Protein AF-A0A317JWG9-F1 (afdb_monomer)

Nearest PDB structures (foldseek):
  7b9s-assembly1_S  TM=2.029E-01  e=6.752E-01  Mycobacterium xenopi RIVM700367
  7n8o-assembly1_Q  TM=4.021E-01  e=5.376E+00  Synechocystis sp. PCC 6803 substr. Kazusa
  7unh-assembly1_A  TM=2.772E-01  e=3.805E+00  synthetic construct

Sequence (347 aa):
MRVNPRYGVGLLLAAASVLWWAVGMAVLQPLTEPAGPWSEVLPGNNTYWARDLRFTALIGIVLGLVLAAGGRRVPTRIGALLGVGWLLADVAVDRSDLEGWAYVAPLAIAGCAVLAGAVLLLRRRPGDDVDEVAARRTLLVCACVAAVLAVFGAGVESPTDREPQLTWAGLTTGVLMLALTLSCALAAAGSVTGARRWLTAGLAMAGLAGLTATRLLPPDPRVLPMWATAVLLLTGITLLAWDHPDGRPHWGRHVLAGVSIAVGLPVLVIILVTVTNLVPIGPVMTALSGNISISDADSDVLISVVGLVAGLVIGVFLARQIGLGYSADCRHSEPGQPVGKAGQDSL

Radius of gyration: 23.2 Å; Cα contacts (8 Å, |Δi|>4): 494; chains: 1; bounding box: 71×42×92 Å

Foldseek 3Di:
DDQDVQLVLLLVLLLVLQLLLLCLQAPVVQCLDCPHPNHPPDFFPQSCLSVLLNLLSLLSNLLSQLSNVLQADVSSVLSVVVSVVVLVVSLVSLLVVRYDPVRSVVSSVVSSVVSVVSVVVSVPDPDDDGPLLNSLLSLLLSLLLLLLQLLVLLQRAGRVNPPPVSLVSSLSSSLSSLSSNLSSLLSSQVDDDPVLVVLSVVLSVLLSVLSNQLSVDDNPPSVVSSLVSSLSSNLSSCVRRADDPVVDDPVVVSVVLSVCSSPVLVVLLVVLQVVCQVPVPQQVSCVSSVHHRPPPHPGSDSVSVSSNVSSNVSSNVSSVNHPPPPPPDPVPPPPDDDPDPDDDDDD

Organism: NCBI:txid1450148

pLDDT: mean 87.69, std 13.65, range [46.91, 98.75]

Secondary structure (DSSP, 8-state):
----HHHHHHHHHHHHHHHHHHHIIIIIHHHHSTTSTT-TTSSSS-TTHHHHHHHHHHHHHHHHHHHHTTT-HHHHHHHHHHHHHHHHHHHHHHTT---SHHHHHHHHHHHHHHHHHHHHHHHTS------HHHHHHHHHHHHHHHHHHHHHHHH---SSS--HHHHHHHHHHHHHHHHHHHHHHHHHTSS--HHHHHHHHHHHHHHHHHHHHHHHS-HHHHHHHHHHHHHHHHHHHHHHHS--TTSS--HHHHHHHHHHHHHHHHHHHHHHHHHHHHS-HHHHHHHHTTPPP-TTSS----HHHHHHHHHHHHHHHHHTTTTTTSSSSTT---S------------

Solvent-accessible surface area (backbone atoms only — not comparable to full-atom values): 18056 Å² total; per-residue (Å²): 133,86,76,58,65,56,34,56,51,12,49,50,47,16,47,51,16,37,43,48,27,19,41,23,51,16,55,40,34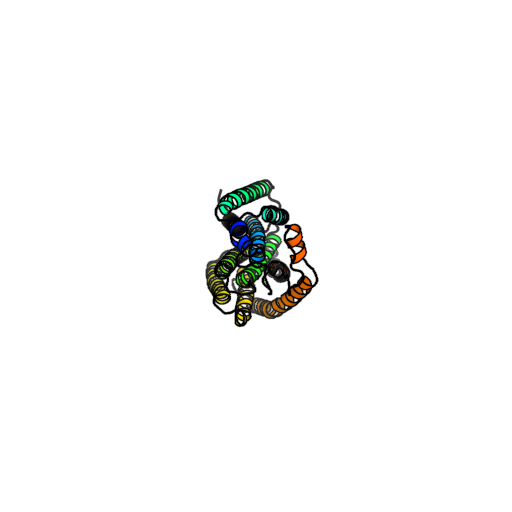,50,37,28,36,78,89,22,96,57,22,48,79,55,91,47,43,41,52,53,42,39,55,33,52,26,52,44,19,49,50,36,30,30,47,13,45,24,40,34,53,58,22,36,68,69,55,35,52,52,30,51,54,48,38,54,52,48,52,54,49,48,41,58,51,56,58,62,71,53,73,36,77,82,48,25,58,58,45,26,52,54,45,46,50,52,51,51,51,51,52,55,60,58,66,72,55,78,85,68,88,74,58,59,67,60,11,26,30,44,20,33,20,46,12,31,23,22,33,36,36,12,37,47,31,17,56,62,53,46,62,76,73,70,59,78,62,54,54,58,52,19,39,52,45,13,51,54,23,41,52,47,14,54,52,20,14,53,64,20,24,81,63,87,48,73,67,52,52,52,50,48,52,51,50,49,54,54,44,52,52,26,38,48,48,27,54,74,42,62,76,86,72,20,59,60,44,35,50,53,35,37,34,50,48,53,34,47,37,50,71,48,25,45,86,42,91,85,78,49,78,63,59,71,61,49,51,51,48,31,54,49,42,61,55,46,48,59,55,49,47,55,53,40,52,54,51,38,67,75,41,69,58,40,45,51,52,35,45,70,30,73,43,85,54,73,87,86,47,67,62,65,58,53,58,43,57,44,24,44,54,50,11,43,56,52,11,54,61,59,28,68,61,60,72,72,84,73,77,74,75,81,77,74,73,71,92,74,79,79,80,72,79,76,78,88,82,81,134

Mean predicted aligned error: 6.6 Å

Structure (mmCIF, N/CA/C/O backbone):
data_AF-A0A317JWG9-F1
#
_entry.id   AF-A0A317JWG9-F1
#
loop_
_atom_site.group_PDB
_atom_site.id
_atom_site.type_symbol
_atom_site.label_atom_id
_atom_site.label_alt_id
_atom_site.label_comp_id
_atom_site.label_asym_id
_atom_site.label_entity_id
_atom_site.label_seq_id
_atom_site.pdbx_PDB_ins_code
_atom_site.Cartn_x
_atom_site.Cartn_y
_atom_site.Cartn_z
_atom_site.occupancy
_atom_site.B_iso_or_equiv
_atom_site.auth_seq_id
_atom_site.auth_comp_id
_atom_site.auth_asym_id
_atom_site.auth_atom_id
_atom_site.pdbx_PDB_model_num
ATOM 1 N N . MET A 1 1 ? -22.684 20.864 6.162 1.00 49.97 1 MET A N 1
ATOM 2 C CA . MET A 1 1 ? -22.340 19.429 6.311 1.00 49.97 1 MET A CA 1
ATOM 3 C C . MET A 1 1 ? -20.881 19.326 6.730 1.00 49.97 1 MET A C 1
ATOM 5 O O . MET A 1 1 ? -20.038 19.859 6.022 1.00 49.97 1 MET A O 1
ATOM 9 N N . ARG A 1 2 ? -20.563 18.722 7.882 1.00 56.34 2 ARG A N 1
ATOM 10 C CA . ARG A 1 2 ? -19.160 18.515 8.286 1.00 56.34 2 ARG A CA 1
ATOM 11 C C . ARG A 1 2 ? -18.612 17.321 7.505 1.00 56.34 2 ARG A C 1
ATOM 13 O O . ARG A 1 2 ? -19.096 16.207 7.681 1.00 56.34 2 ARG A O 1
ATOM 20 N N . VAL A 1 3 ? -17.660 17.559 6.606 1.00 69.88 3 VAL A N 1
ATOM 21 C CA . VAL A 1 3 ? -16.987 16.482 5.867 1.00 69.88 3 VAL A CA 1
ATOM 22 C C . VAL A 1 3 ? -16.168 15.673 6.871 1.00 69.88 3 VAL A C 1
ATOM 24 O O . VAL A 1 3 ? -15.358 16.236 7.603 1.00 69.88 3 VAL A O 1
ATOM 27 N N . ASN A 1 4 ? -16.398 14.360 6.937 1.00 85.06 4 ASN A N 1
ATOM 28 C CA . ASN A 1 4 ? -15.602 13.483 7.789 1.00 85.06 4 ASN A CA 1
ATOM 29 C C . ASN A 1 4 ? -14.142 13.519 7.293 1.00 85.06 4 ASN A C 1
ATOM 31 O O . ASN A 1 4 ? -13.910 13.176 6.132 1.00 85.06 4 ASN A O 1
ATOM 35 N N . PRO A 1 5 ? -13.154 13.913 8.116 1.00 88.56 5 PRO A N 1
ATOM 36 C CA . PRO A 1 5 ? -11.768 14.053 7.665 1.00 88.56 5 PRO A CA 1
ATOM 37 C C . PRO A 1 5 ? -11.203 12.748 7.090 1.00 88.56 5 PRO A C 1
ATOM 39 O O . PRO A 1 5 ? -10.437 12.786 6.133 1.00 88.56 5 PRO A O 1
ATOM 42 N N . ARG A 1 6 ? -11.653 11.587 7.592 1.00 90.25 6 ARG A N 1
ATOM 43 C CA . ARG A 1 6 ? -11.261 10.262 7.077 1.00 90.25 6 ARG A CA 1
ATOM 44 C C . ARG A 1 6 ? -11.631 10.080 5.604 1.00 90.25 6 ARG A C 1
ATOM 46 O O . ARG A 1 6 ? -10.847 9.536 4.837 1.00 90.25 6 ARG A O 1
ATOM 53 N N . TYR A 1 7 ? -12.804 10.577 5.213 1.00 91.50 7 TYR A N 1
ATOM 54 C CA . TYR A 1 7 ? -13.277 10.526 3.834 1.00 91.50 7 TYR A CA 1
ATOM 55 C C . TYR A 1 7 ? -12.357 11.327 2.907 1.00 91.50 7 TYR A C 1
ATOM 57 O O . TYR A 1 7 ? -11.912 10.811 1.888 1.00 91.50 7 TYR A O 1
ATOM 65 N N . GLY A 1 8 ? -12.026 12.564 3.293 1.00 94.12 8 GLY A N 1
ATOM 66 C CA . GLY A 1 8 ? -11.120 13.416 2.519 1.00 94.12 8 GLY A CA 1
ATOM 67 C C . GLY A 1 8 ? -9.720 12.814 2.385 1.00 94.12 8 GLY A C 1
ATOM 68 O O . GLY A 1 8 ? -9.187 12.763 1.282 1.00 94.12 8 GLY A O 1
ATOM 69 N N . VAL A 1 9 ? -9.163 12.293 3.484 1.00 96.50 9 VAL A N 1
ATOM 70 C CA . VAL A 1 9 ? -7.840 11.646 3.489 1.00 96.50 9 VAL A CA 1
ATOM 71 C C . VAL A 1 9 ? -7.823 10.398 2.605 1.00 96.50 9 VAL A C 1
ATOM 73 O O . VAL A 1 9 ? -6.908 10.243 1.803 1.00 96.50 9 VAL A O 1
ATOM 76 N N . GLY A 1 10 ? -8.840 9.535 2.695 1.00 96.56 10 GLY A N 1
ATOM 77 C CA . GLY A 1 10 ? -8.927 8.340 1.852 1.00 96.56 10 GLY A CA 1
ATOM 78 C C . GLY A 1 10 ? -8.972 8.667 0.359 1.00 96.56 10 GLY A C 1
ATOM 79 O O . GLY A 1 10 ? -8.254 8.049 -0.422 1.00 96.56 10 GLY A O 1
ATOM 80 N N . LEU A 1 11 ? -9.741 9.690 -0.036 1.00 96.25 11 LEU A N 1
ATOM 81 C CA . LEU A 1 11 ? -9.782 10.138 -1.431 1.00 96.25 11 LEU A CA 1
ATOM 82 C C . LEU A 1 11 ? -8.477 10.777 -1.893 1.00 96.25 11 LEU A C 1
ATOM 84 O O . LEU A 1 11 ? -8.059 10.530 -3.019 1.00 96.25 11 LEU A O 1
ATOM 88 N N . LEU A 1 12 ? -7.829 11.568 -1.035 1.00 97.75 12 LEU A N 1
ATOM 89 C CA . LEU A 1 12 ? -6.535 12.166 -1.346 1.00 97.75 12 LEU A CA 1
ATOM 90 C C . LEU A 1 12 ? -5.472 11.086 -1.579 1.00 97.75 12 LEU A C 1
ATOM 92 O O . LEU A 1 12 ? -4.737 11.158 -2.557 1.00 97.75 12 LEU A O 1
ATOM 96 N N . LEU A 1 13 ? -5.421 10.064 -0.720 1.00 98.38 13 LEU A N 1
ATOM 97 C CA . LEU A 1 13 ? -4.472 8.956 -0.854 1.00 98.38 13 LEU A CA 1
ATOM 98 C C . LEU A 1 13 ? -4.795 8.056 -2.054 1.00 98.38 13 LEU A C 1
ATOM 100 O O . LEU A 1 13 ? -3.876 7.606 -2.736 1.00 98.38 13 LEU A O 1
ATOM 104 N N . ALA A 1 14 ? -6.077 7.836 -2.360 1.00 97.75 14 ALA A N 1
ATOM 105 C CA . ALA A 1 14 ? -6.476 7.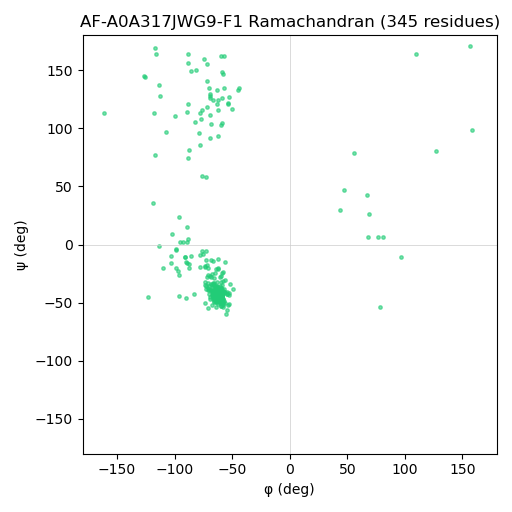138 -3.580 1.00 97.75 14 ALA A CA 1
ATOM 106 C C . ALA A 1 14 ? -6.057 7.923 -4.834 1.00 97.75 14 ALA A C 1
ATOM 108 O O . ALA A 1 14 ? -5.480 7.343 -5.747 1.00 97.75 14 ALA A O 1
ATOM 109 N N . ALA A 1 15 ? -6.272 9.242 -4.862 1.00 98.12 15 ALA A N 1
ATOM 110 C CA . ALA A 1 15 ? -5.835 10.099 -5.963 1.00 98.12 15 ALA A CA 1
ATOM 111 C C . ALA A 1 15 ? -4.304 10.122 -6.094 1.00 98.12 15 ALA A C 1
ATOM 113 O O . ALA A 1 15 ? -3.788 9.973 -7.195 1.00 98.12 15 ALA A O 1
ATOM 114 N N . ALA A 1 16 ? -3.568 10.220 -4.983 1.00 98.56 16 ALA A N 1
ATOM 115 C CA . ALA A 1 16 ? -2.110 10.115 -4.988 1.00 98.56 16 ALA A CA 1
ATOM 116 C C . ALA A 1 16 ? -1.634 8.759 -5.538 1.00 98.56 16 ALA A C 1
ATOM 118 O O . ALA A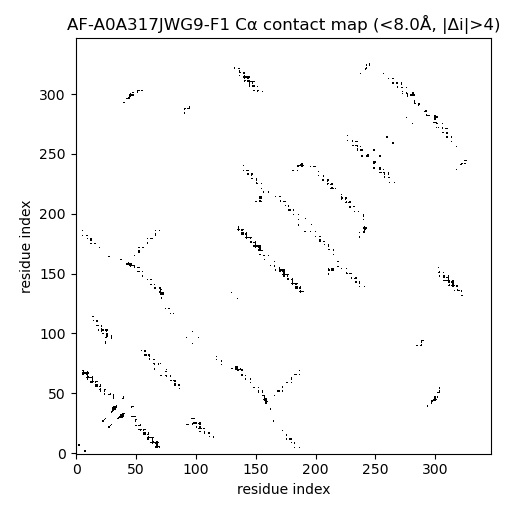 1 16 ? -0.667 8.710 -6.291 1.00 98.56 16 ALA A O 1
ATOM 119 N N . SER A 1 17 ? -2.354 7.676 -5.233 1.00 98.44 17 SER A N 1
ATOM 120 C CA . SER A 1 17 ? -2.082 6.346 -5.788 1.00 98.44 17 SER A CA 1
ATOM 121 C C . SER A 1 17 ? -2.371 6.266 -7.292 1.00 98.44 17 SER A C 1
ATOM 123 O O . SER A 1 17 ? -1.594 5.653 -8.013 1.00 98.44 17 SER A O 1
ATOM 125 N N . VAL A 1 18 ? -3.420 6.935 -7.789 1.00 98.38 18 VAL A N 1
ATOM 126 C CA . VAL A 1 18 ? -3.685 7.076 -9.237 1.00 98.38 18 VAL A CA 1
ATOM 127 C C . VAL A 1 18 ? -2.560 7.845 -9.932 1.00 98.38 18 VAL A C 1
ATOM 129 O O . VAL A 1 18 ? -2.080 7.414 -10.975 1.00 98.38 18 VAL A O 1
ATOM 132 N N . LEU A 1 19 ? -2.124 8.974 -9.361 1.00 98.31 19 LEU A N 1
ATOM 133 C CA . LEU A 1 19 ? -1.003 9.751 -9.900 1.00 98.31 19 LEU A CA 1
ATOM 134 C C . LEU A 1 19 ? 0.267 8.904 -9.956 1.00 98.31 19 LEU A C 1
ATOM 136 O O . LEU A 1 19 ? 0.978 8.909 -10.957 1.00 98.31 19 LEU A O 1
ATOM 140 N N . TRP A 1 20 ? 0.527 8.155 -8.886 1.00 98.31 20 TRP A N 1
ATOM 141 C CA . TRP A 1 20 ? 1.686 7.285 -8.799 1.00 98.31 20 TRP A CA 1
ATOM 142 C C . TRP A 1 20 ? 1.627 6.128 -9.799 1.00 98.31 20 TRP A C 1
ATOM 144 O O . TRP A 1 20 ? 2.620 5.845 -10.460 1.00 98.31 20 TRP A O 1
ATOM 154 N N . TRP A 1 21 ? 0.453 5.524 -9.985 1.00 98.19 21 TRP A N 1
ATOM 155 C CA . TRP A 1 21 ? 0.215 4.541 -11.039 1.00 98.19 21 TRP A CA 1
ATOM 156 C C . TRP A 1 21 ? 0.475 5.126 -12.434 1.00 98.19 21 TRP A C 1
ATOM 158 O O . TRP A 1 21 ? 1.165 4.495 -13.226 1.00 98.19 21 TRP A O 1
ATOM 168 N N . ALA A 1 22 ? 0.011 6.348 -12.719 1.00 98.00 22 ALA A N 1
ATOM 169 C CA . ALA A 1 22 ? 0.230 7.007 -14.009 1.00 98.00 22 ALA A CA 1
ATOM 170 C C . ALA A 1 22 ? 1.719 7.294 -14.284 1.00 98.00 22 ALA A C 1
ATOM 172 O O . ALA A 1 22 ? 2.179 7.111 -15.408 1.00 98.00 22 ALA A O 1
ATOM 173 N N . VAL A 1 23 ? 2.486 7.704 -13.263 1.00 98.06 23 VAL A N 1
ATOM 174 C CA . VAL A 1 23 ? 3.955 7.831 -13.354 1.00 98.06 23 VAL A CA 1
ATOM 175 C C . VAL A 1 23 ? 4.600 6.465 -13.570 1.00 98.06 23 VAL A C 1
ATOM 177 O O . VAL A 1 23 ? 5.459 6.319 -14.435 1.00 98.06 23 VAL A O 1
ATOM 180 N N . GLY A 1 24 ? 4.162 5.456 -12.817 1.00 96.38 24 GLY A N 1
ATOM 181 C CA . GLY A 1 24 ? 4.606 4.081 -12.989 1.00 96.38 24 GLY A CA 1
ATOM 182 C C . GLY A 1 24 ? 4.399 3.593 -14.418 1.00 96.38 24 GLY A C 1
ATOM 183 O O . GLY A 1 24 ? 5.301 3.002 -14.995 1.00 96.38 24 GLY A O 1
ATOM 184 N N . MET A 1 25 ? 3.247 3.911 -15.002 1.00 96.12 25 MET A N 1
ATOM 185 C CA . MET A 1 25 ? 2.882 3.510 -16.350 1.00 96.12 25 MET A CA 1
ATOM 186 C C . MET A 1 25 ? 3.663 4.229 -17.439 1.00 96.12 25 MET A C 1
ATOM 188 O O . MET A 1 25 ? 4.263 3.581 -18.279 1.00 96.12 25 MET A O 1
ATOM 192 N N . ALA A 1 26 ? 3.663 5.560 -17.427 1.00 96.75 26 ALA A N 1
ATOM 193 C CA . ALA A 1 26 ? 4.212 6.336 -18.534 1.00 96.75 26 ALA A CA 1
ATOM 194 C C . ALA A 1 26 ? 5.717 6.618 -18.414 1.00 96.75 26 ALA A C 1
ATOM 196 O O . ALA A 1 26 ? 6.339 7.055 -19.377 1.00 96.75 26 ALA A O 1
ATOM 197 N N . VAL A 1 27 ? 6.304 6.460 -17.223 1.00 96.00 27 VAL A N 1
ATOM 198 C CA . VAL A 1 27 ? 7.704 6.835 -16.963 1.00 96.00 27 VAL A CA 1
ATOM 199 C C . VAL A 1 27 ? 8.525 5.665 -16.448 1.00 96.00 27 VAL A C 1
ATOM 201 O O . VAL A 1 27 ? 9.645 5.499 -16.908 1.00 96.00 27 VAL A O 1
ATOM 204 N N . LEU A 1 28 ? 8.023 4.873 -15.494 1.00 94.81 28 LEU A N 1
ATOM 205 C CA . LEU A 1 28 ? 8.830 3.794 -14.907 1.00 94.81 28 LEU A CA 1
ATOM 206 C C . LEU A 1 28 ? 8.814 2.518 -15.752 1.00 94.81 28 LEU A C 1
ATOM 208 O O . LEU A 1 28 ? 9.869 1.925 -15.930 1.00 94.81 28 LEU A O 1
ATOM 212 N N . GLN A 1 29 ? 7.656 2.114 -16.278 1.00 92.75 29 GLN A N 1
ATOM 213 C CA . GLN A 1 29 ? 7.525 0.894 -17.076 1.00 92.75 29 GLN A CA 1
ATOM 214 C C . GLN A 1 29 ? 8.395 0.908 -18.347 1.00 92.75 29 GLN A C 1
ATOM 216 O O . GLN A 1 29 ? 9.130 -0.058 -18.545 1.00 92.75 29 GLN A O 1
ATOM 221 N N . PRO A 1 30 ? 8.437 1.989 -19.154 1.00 91.81 30 PRO A N 1
ATOM 222 C CA . PRO A 1 30 ? 9.269 2.005 -20.360 1.00 91.81 30 PRO A CA 1
ATOM 223 C C . PRO A 1 30 ? 10.767 1.861 -20.065 1.00 91.81 30 PRO A C 1
ATOM 225 O O . PRO A 1 30 ? 11.550 1.484 -20.931 1.00 91.81 30 PRO A O 1
ATOM 228 N N . LEU A 1 31 ? 11.196 2.149 -18.828 1.00 89.12 31 LEU A N 1
ATOM 229 C CA . LEU A 1 31 ? 12.588 1.967 -18.430 1.00 89.12 31 LEU A CA 1
ATOM 230 C C . LEU A 1 31 ? 12.977 0.493 -18.289 1.00 89.12 31 LEU A C 1
ATOM 232 O O . LEU A 1 31 ? 14.157 0.184 -18.451 1.00 89.12 31 LEU A O 1
ATOM 236 N N . THR A 1 32 ? 12.015 -0.378 -17.971 1.00 85.56 32 THR A N 1
ATOM 237 C CA . THR A 1 32 ? 12.226 -1.818 -17.763 1.00 85.56 32 THR A CA 1
ATOM 238 C C . THR A 1 32 ? 11.859 -2.649 -18.985 1.00 85.56 32 THR A C 1
ATOM 240 O O . THR A 1 32 ? 12.349 -3.759 -19.137 1.00 85.56 32 THR A O 1
ATOM 243 N N . GLU A 1 33 ? 11.044 -2.127 -19.898 1.00 82.69 33 GLU A N 1
ATOM 244 C CA . GLU A 1 33 ? 10.666 -2.833 -21.124 1.00 82.69 33 GLU A CA 1
ATOM 245 C C . GLU A 1 33 ? 11.866 -3.201 -22.020 1.00 82.69 33 GLU A C 1
ATOM 247 O O . GLU A 1 33 ? 12.940 -2.606 -21.897 1.00 82.69 33 GLU A O 1
ATOM 252 N N . PRO A 1 34 ? 11.713 -4.153 -22.966 1.00 76.19 34 PRO A N 1
ATOM 253 C CA . PRO A 1 34 ? 12.817 -4.661 -23.783 1.00 76.19 34 PRO A CA 1
ATOM 254 C C . PRO A 1 34 ? 13.660 -3.592 -24.494 1.00 76.19 34 PRO A C 1
ATOM 256 O O . PRO A 1 34 ? 14.868 -3.780 -24.647 1.00 76.19 34 PRO A O 1
ATOM 259 N N . ALA A 1 35 ? 13.036 -2.488 -24.916 1.00 76.56 35 ALA A N 1
ATOM 260 C CA . ALA A 1 35 ? 13.690 -1.354 -25.574 1.00 76.56 35 ALA A CA 1
ATOM 261 C C . ALA A 1 35 ? 14.273 -0.312 -24.595 1.00 76.56 35 ALA A C 1
ATOM 263 O O . ALA A 1 35 ? 14.991 0.597 -25.015 1.00 76.56 35 ALA A O 1
ATOM 264 N N . GLY A 1 36 ? 13.965 -0.434 -23.304 1.00 79.31 36 GLY A N 1
ATOM 265 C CA . GLY A 1 36 ? 14.381 0.477 -22.251 1.00 79.31 36 GLY A CA 1
ATOM 266 C C . GLY A 1 36 ? 15.860 0.339 -21.866 1.00 79.31 36 GLY A C 1
ATOM 267 O O . GLY A 1 36 ? 16.492 -0.696 -22.092 1.00 79.31 36 GLY A O 1
ATOM 268 N N . PRO A 1 37 ? 16.444 1.374 -21.234 1.00 79.38 37 PRO A N 1
ATOM 269 C CA . PRO A 1 37 ? 17.843 1.369 -20.798 1.00 79.38 37 PRO A CA 1
ATOM 270 C C . PRO A 1 37 ? 18.151 0.321 -19.718 1.00 79.38 37 PRO A C 1
ATOM 272 O O . PRO A 1 37 ? 19.312 -0.049 -19.554 1.00 79.38 37 PRO A O 1
ATOM 275 N N . TRP A 1 38 ? 17.131 -0.152 -18.996 1.00 77.56 38 TRP A N 1
ATOM 276 C CA . TRP A 1 38 ? 17.237 -1.151 -17.926 1.00 77.56 38 TRP A CA 1
ATOM 277 C C . TRP A 1 38 ? 16.435 -2.409 -18.267 1.00 77.56 38 TRP A C 1
ATOM 279 O O . TRP A 1 38 ? 15.813 -3.016 -17.399 1.00 77.56 38 TRP A O 1
ATOM 289 N N . SER A 1 39 ? 16.437 -2.736 -19.561 1.00 65.81 39 SER A N 1
ATOM 290 C CA . SER A 1 39 ? 15.664 -3.801 -20.187 1.00 65.81 39 SER A CA 1
ATOM 291 C C . SER A 1 39 ? 15.669 -5.108 -19.400 1.00 65.81 39 SER A C 1
ATOM 293 O O . SER A 1 39 ? 16.719 -5.624 -19.010 1.00 65.81 39 SER A O 1
ATOM 295 N N . GLU A 1 40 ? 14.475 -5.683 -19.280 1.00 60.81 40 GLU A N 1
ATOM 296 C CA . GLU A 1 40 ? 14.206 -7.012 -18.738 1.00 60.81 40 GLU A CA 1
ATOM 297 C C . GLU A 1 40 ? 14.990 -8.136 -19.470 1.00 60.81 40 GLU A C 1
ATOM 299 O O . GLU A 1 40 ? 15.131 -9.231 -18.939 1.00 60.81 40 GLU A O 1
ATOM 304 N N . VAL A 1 41 ? 15.565 -7.884 -20.659 1.00 59.06 41 VAL A N 1
ATOM 305 C CA . VAL A 1 41 ? 16.413 -8.847 -21.403 1.00 59.06 41 VAL A CA 1
ATOM 306 C C . VAL A 1 41 ? 17.797 -9.036 -20.757 1.00 59.06 41 VAL A C 1
ATOM 308 O O . VAL A 1 41 ? 18.527 -9.974 -21.091 1.00 59.06 41 VAL A O 1
ATOM 311 N N . LEU A 1 42 ? 18.186 -8.161 -19.825 1.00 57.44 42 LEU A N 1
ATOM 312 C CA . LEU A 1 42 ? 19.421 -8.329 -19.067 1.00 57.44 42 LEU A CA 1
ATOM 313 C C . LEU A 1 42 ? 19.294 -9.529 -18.108 1.00 57.44 42 LEU A C 1
ATOM 315 O O . LEU A 1 42 ? 18.337 -9.595 -17.339 1.00 57.44 42 LEU A O 1
ATOM 319 N N . PRO A 1 43 ? 20.255 -10.471 -18.104 1.00 57.09 43 PRO A N 1
ATOM 320 C CA . PRO A 1 43 ? 20.207 -11.617 -17.204 1.00 57.09 43 PRO A CA 1
ATOM 321 C C . PRO A 1 43 ? 20.265 -11.169 -15.736 1.00 57.09 43 PRO A C 1
ATOM 323 O O . PRO A 1 43 ? 21.212 -10.494 -15.328 1.00 57.09 43 PRO A O 1
ATOM 326 N N . GLY A 1 44 ? 19.275 -11.580 -14.940 1.00 55.94 44 GLY A N 1
ATOM 327 C CA . GLY A 1 44 ? 19.252 -11.397 -13.489 1.00 55.94 44 GLY A CA 1
ATOM 328 C C . GLY A 1 44 ? 17.844 -11.418 -12.886 1.00 55.94 44 GLY A C 1
ATOM 329 O O . GLY A 1 44 ? 16.847 -11.450 -13.598 1.00 55.94 44 GLY A O 1
ATOM 330 N N . ASN A 1 45 ? 17.785 -11.442 -11.556 1.00 56.91 45 ASN A N 1
ATOM 331 C CA . ASN A 1 45 ? 16.557 -11.573 -10.767 1.00 56.91 45 ASN A CA 1
ATOM 332 C C . ASN A 1 45 ? 15.835 -10.210 -10.633 1.00 56.91 45 ASN A C 1
ATOM 334 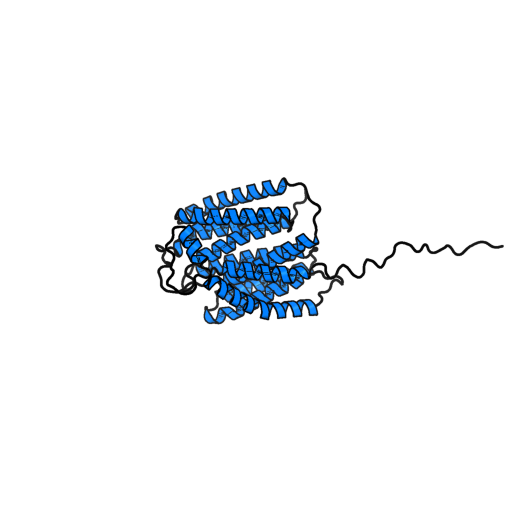O O . ASN A 1 45 ? 16.505 -9.181 -10.581 1.00 56.91 45 ASN A O 1
ATOM 338 N N . ASN A 1 46 ? 14.502 -10.183 -10.508 1.00 61.28 46 ASN A N 1
ATOM 339 C CA . ASN A 1 46 ? 13.681 -8.969 -10.286 1.00 61.28 46 ASN A CA 1
ATOM 340 C C . ASN A 1 46 ? 13.619 -7.936 -11.438 1.00 61.28 46 ASN A C 1
ATOM 342 O O . ASN A 1 46 ? 13.630 -6.723 -11.211 1.00 61.28 46 ASN A O 1
ATOM 346 N N . THR A 1 47 ? 13.486 -8.375 -12.689 1.00 60.06 47 THR A N 1
ATOM 347 C CA . THR A 1 47 ? 13.350 -7.473 -13.852 1.00 60.06 47 THR A CA 1
ATOM 348 C C . THR A 1 47 ? 12.035 -6.658 -13.863 1.00 60.06 47 THR A C 1
ATOM 350 O O . THR A 1 47 ? 11.944 -5.631 -14.530 1.00 60.06 47 THR A O 1
ATOM 353 N N . TYR A 1 48 ? 11.044 -7.023 -13.037 1.00 73.06 48 TYR A N 1
ATOM 354 C CA . TYR A 1 48 ? 9.699 -6.422 -12.993 1.00 73.06 48 TYR A CA 1
ATOM 355 C C . TYR A 1 48 ? 9.479 -5.330 -11.930 1.00 73.06 48 TYR A C 1
ATOM 357 O O . TYR A 1 48 ? 8.339 -5.066 -11.532 1.00 73.06 48 TYR A O 1
ATOM 365 N N . TRP A 1 49 ? 10.532 -4.655 -11.463 1.00 89.00 49 TRP A N 1
ATOM 366 C CA . TRP A 1 49 ? 10.413 -3.683 -10.368 1.00 89.00 49 TRP A CA 1
ATOM 367 C C . TRP A 1 49 ? 9.390 -2.566 -10.645 1.00 89.00 49 TRP A C 1
ATOM 369 O O . TRP A 1 49 ? 8.602 -2.225 -9.761 1.00 89.00 49 TRP A O 1
ATOM 379 N N . ALA A 1 50 ? 9.331 -2.024 -11.868 1.00 92.00 50 ALA A N 1
ATOM 380 C CA . ALA A 1 50 ? 8.370 -0.975 -12.227 1.00 92.00 50 ALA A CA 1
ATOM 381 C C . ALA A 1 50 ? 6.918 -1.472 -12.124 1.00 92.00 50 ALA A C 1
ATOM 383 O O . ALA A 1 50 ? 6.038 -0.765 -11.615 1.00 92.00 50 ALA A O 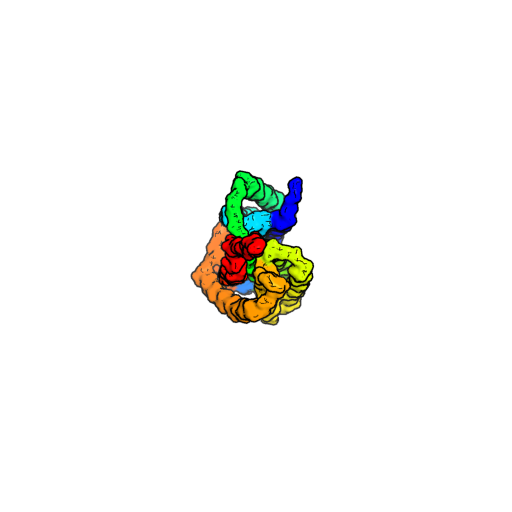1
ATOM 384 N N . ARG A 1 51 ? 6.684 -2.724 -12.526 1.00 91.19 51 ARG A N 1
ATOM 385 C CA . ARG A 1 51 ? 5.388 -3.392 -12.423 1.00 91.19 51 ARG A CA 1
ATOM 386 C C . ARG A 1 51 ? 4.980 -3.615 -10.971 1.00 91.19 51 ARG A C 1
ATOM 388 O O . ARG A 1 51 ? 3.840 -3.320 -10.620 1.00 91.19 51 ARG A O 1
ATOM 395 N N . ASP A 1 52 ? 5.889 -4.052 -10.102 1.00 92.88 52 ASP A N 1
ATOM 396 C CA . ASP A 1 52 ? 5.589 -4.220 -8.674 1.00 92.88 52 ASP A CA 1
ATOM 397 C C . ASP A 1 52 ? 5.186 -2.899 -7.998 1.00 92.88 52 ASP A C 1
ATOM 399 O O . ASP A 1 52 ? 4.242 -2.858 -7.195 1.00 92.88 52 ASP A O 1
ATOM 403 N N . LEU A 1 53 ? 5.846 -1.791 -8.352 1.00 95.56 53 LEU A N 1
ATOM 404 C CA . LEU A 1 53 ? 5.484 -0.465 -7.842 1.00 95.56 53 LEU A CA 1
ATOM 405 C C . LEU A 1 53 ? 4.111 -0.009 -8.364 1.00 95.56 53 LEU A C 1
ATOM 407 O O . LEU A 1 53 ? 3.307 0.511 -7.583 1.00 95.56 53 LEU A O 1
ATOM 411 N N . ARG A 1 54 ? 3.799 -0.259 -9.644 1.00 95.62 54 ARG A N 1
ATOM 412 C CA . ARG A 1 54 ? 2.469 -0.003 -10.229 1.00 95.62 54 ARG A CA 1
ATOM 413 C C . ARG A 1 54 ? 1.377 -0.819 -9.548 1.00 95.62 54 ARG A C 1
ATOM 415 O O . ARG A 1 54 ? 0.368 -0.251 -9.135 1.00 95.62 54 ARG A O 1
ATOM 422 N N . PHE A 1 55 ? 1.581 -2.121 -9.364 1.00 95.44 55 PHE A N 1
ATOM 423 C CA . PHE A 1 55 ? 0.625 -2.999 -8.681 1.00 95.44 55 PHE A CA 1
ATOM 424 C C . PHE A 1 55 ? 0.388 -2.547 -7.240 1.00 95.44 55 PHE A C 1
ATOM 426 O O . PHE A 1 55 ? -0.754 -2.481 -6.780 1.00 95.44 55 PHE A O 1
ATOM 433 N N . THR A 1 56 ? 1.449 -2.140 -6.543 1.00 97.19 56 THR A N 1
ATOM 434 C CA . THR A 1 56 ? 1.341 -1.559 -5.200 1.00 97.19 56 THR A CA 1
ATOM 435 C C . THR A 1 56 ? 0.519 -0.265 -5.207 1.00 97.19 56 THR A C 1
ATOM 437 O O . THR A 1 56 ? -0.314 -0.058 -4.321 1.00 97.19 56 THR A O 1
ATOM 440 N N . ALA A 1 57 ? 0.676 0.583 -6.228 1.00 97.81 57 ALA A N 1
ATOM 441 C CA . ALA A 1 57 ? -0.145 1.779 -6.415 1.00 97.81 57 ALA A CA 1
ATOM 442 C C . ALA A 1 57 ? -1.628 1.431 -6.630 1.00 97.81 57 ALA A C 1
ATOM 444 O O . ALA A 1 57 ? -2.494 2.022 -5.985 1.00 97.81 57 ALA A O 1
ATOM 445 N N . LEU A 1 58 ? -1.937 0.428 -7.461 1.00 97.31 58 LEU A N 1
ATOM 446 C CA . LEU A 1 58 ? -3.310 -0.046 -7.677 1.00 97.31 58 LEU A CA 1
ATOM 447 C C . LEU A 1 58 ? -3.958 -0.540 -6.379 1.00 97.31 58 LEU A C 1
ATOM 449 O O . LEU A 1 58 ? -5.104 -0.193 -6.077 1.00 97.31 58 LEU A O 1
ATOM 453 N N . ILE A 1 59 ? -3.213 -1.292 -5.564 1.00 97.94 59 ILE A N 1
ATOM 454 C CA . ILE A 1 59 ? -3.666 -1.691 -4.227 1.00 97.94 59 ILE A CA 1
ATOM 455 C C . ILE A 1 59 ? -3.915 -0.441 -3.369 1.00 97.94 59 ILE A C 1
ATOM 457 O O . ILE A 1 59 ? -4.953 -0.345 -2.712 1.00 97.94 59 ILE A O 1
ATOM 461 N N . GLY A 1 60 ? -3.033 0.559 -3.439 1.00 98.12 60 GLY A N 1
ATOM 462 C CA . GLY A 1 60 ? -3.199 1.866 -2.801 1.00 98.12 60 GLY A CA 1
ATOM 463 C C . GLY A 1 60 ? -4.520 2.568 -3.127 1.00 98.12 60 GLY A C 1
ATOM 464 O O . GLY A 1 60 ? -5.181 3.081 -2.219 1.00 98.12 60 GLY A O 1
ATOM 465 N N . ILE A 1 61 ? -4.960 2.525 -4.391 1.00 97.62 61 ILE A N 1
ATOM 466 C CA . ILE A 1 61 ? -6.261 3.064 -4.826 1.00 97.62 61 ILE A CA 1
ATOM 467 C C . ILE A 1 61 ? -7.400 2.372 -4.065 1.00 97.62 61 ILE A C 1
ATOM 469 O O . ILE A 1 61 ? -8.270 3.039 -3.495 1.00 97.62 61 ILE A O 1
ATOM 473 N N . VAL A 1 62 ? -7.381 1.036 -4.011 1.00 97.06 62 VAL A N 1
ATOM 474 C CA . VAL A 1 62 ? -8.403 0.239 -3.315 1.00 97.06 62 VAL A CA 1
ATOM 475 C C . VAL A 1 62 ? -8.400 0.540 -1.817 1.00 97.06 62 VAL A C 1
ATOM 477 O O . VAL A 1 62 ? -9.456 0.808 -1.244 1.00 97.06 62 VAL A O 1
ATOM 480 N N . LEU A 1 63 ? -7.229 0.562 -1.175 1.00 97.81 63 LEU A N 1
ATOM 481 C CA . LEU A 1 63 ? -7.105 0.861 0.254 1.00 97.81 63 LEU A CA 1
ATOM 482 C C . LEU A 1 63 ? -7.584 2.283 0.586 1.00 97.81 63 LEU A C 1
ATOM 484 O O . LEU A 1 63 ? -8.306 2.471 1.567 1.00 97.81 63 LEU A O 1
ATOM 488 N N . GLY A 1 64 ? -7.259 3.273 -0.251 1.00 97.25 64 GLY A N 1
ATOM 489 C CA . GLY A 1 64 ? -7.743 4.648 -0.111 1.00 97.25 64 GLY A CA 1
ATOM 490 C C . GLY A 1 64 ? -9.267 4.753 -0.225 1.00 97.25 64 GLY A C 1
ATOM 491 O O . GLY A 1 64 ? -9.905 5.440 0.577 1.00 97.25 64 GLY A O 1
ATOM 492 N N . LEU A 1 65 ? -9.882 4.003 -1.147 1.00 95.56 65 LEU A N 1
ATOM 493 C CA . LEU A 1 65 ? -11.341 3.905 -1.266 1.00 95.56 65 LEU A CA 1
ATOM 494 C C . LEU A 1 65 ? -11.990 3.231 -0.050 1.00 95.56 65 LEU A C 1
ATOM 496 O O . LEU A 1 65 ? -13.018 3.710 0.435 1.00 95.56 65 LEU A O 1
ATOM 500 N N . VAL A 1 66 ? -11.392 2.160 0.482 1.00 95.56 66 VAL A N 1
ATOM 501 C CA . VAL A 1 66 ? -11.878 1.491 1.703 1.00 95.56 66 VAL A CA 1
ATOM 502 C C . VAL A 1 66 ? -11.779 2.419 2.915 1.00 95.56 66 VAL A C 1
ATOM 504 O O . VAL A 1 66 ? -12.725 2.504 3.707 1.00 95.56 66 VAL A O 1
ATOM 507 N N . LEU A 1 67 ? -10.683 3.173 3.030 1.00 95.88 67 LEU A N 1
ATOM 508 C CA . LEU A 1 67 ? -10.508 4.207 4.046 1.00 95.88 67 LEU A CA 1
ATOM 509 C C . LEU A 1 67 ? -11.564 5.310 3.909 1.00 95.88 67 LEU A C 1
ATOM 511 O O . LEU A 1 67 ? -12.211 5.665 4.897 1.00 95.88 67 LEU A O 1
ATOM 515 N N . ALA A 1 68 ? -11.797 5.807 2.690 1.00 94.44 68 ALA A N 1
ATOM 516 C CA . ALA A 1 68 ? -12.815 6.820 2.430 1.00 94.44 68 ALA A CA 1
ATOM 517 C C . ALA A 1 68 ? -14.224 6.311 2.773 1.00 94.44 68 ALA A C 1
ATOM 519 O O . ALA A 1 68 ? -15.056 7.046 3.308 1.00 94.44 68 ALA A O 1
ATOM 520 N N . ALA A 1 69 ? -14.482 5.029 2.520 1.00 92.69 69 ALA A N 1
ATOM 521 C CA . ALA A 1 69 ? -15.721 4.361 2.878 1.00 92.69 69 ALA A CA 1
ATOM 522 C C . ALA A 1 69 ? -15.852 4.030 4.375 1.00 92.69 69 ALA A C 1
ATOM 524 O O . ALA A 1 69 ? -16.933 3.601 4.793 1.00 92.69 69 ALA A O 1
ATOM 525 N N . GLY A 1 70 ? -14.789 4.211 5.165 1.00 92.50 70 GLY A N 1
ATOM 526 C CA . GLY A 1 70 ? -14.748 3.907 6.592 1.00 92.50 70 GLY A CA 1
ATOM 527 C C . GLY A 1 70 ? -14.804 2.412 6.907 1.00 92.50 70 GLY A C 1
ATOM 528 O O . GLY A 1 70 ? -15.302 2.055 7.964 1.00 92.50 70 GLY A O 1
ATOM 529 N N . GLY A 1 71 ? -14.365 1.539 5.993 1.00 92.12 71 GLY A N 1
ATOM 530 C CA . GLY A 1 71 ? -14.375 0.083 6.194 1.00 92.12 71 GLY A CA 1
ATOM 531 C C . GLY A 1 71 ? -15.742 -0.597 6.040 1.00 92.12 71 GLY A C 1
ATOM 532 O O . GLY A 1 71 ? -15.861 -1.791 6.301 1.00 92.12 71 GLY A O 1
ATOM 533 N N . ARG A 1 72 ? -16.787 0.123 5.608 1.00 91.38 72 ARG A N 1
ATOM 534 C CA . ARG A 1 72 ? -18.140 -0.438 5.438 1.00 91.38 72 ARG A CA 1
ATOM 535 C C . ARG A 1 72 ? -18.174 -1.545 4.381 1.00 91.38 72 ARG A C 1
ATOM 537 O O . ARG A 1 72 ? -17.704 -1.357 3.263 1.00 91.38 72 ARG A O 1
ATOM 544 N N . ARG A 1 73 ? -18.820 -2.673 4.699 1.00 88.81 73 ARG A N 1
ATOM 545 C CA . ARG A 1 73 ? -18.794 -3.918 3.903 1.00 88.81 73 ARG A CA 1
ATOM 546 C C . ARG A 1 73 ? -19.171 -3.741 2.429 1.00 88.81 73 ARG A C 1
ATOM 548 O O . ARG A 1 73 ? -18.446 -4.217 1.559 1.00 88.81 73 ARG A O 1
ATOM 555 N N . VAL A 1 74 ? -20.305 -3.098 2.137 1.00 87.25 74 VAL A N 1
ATOM 556 C CA . VAL A 1 74 ? -20.800 -2.941 0.755 1.00 87.25 74 VAL A CA 1
ATOM 557 C C . VAL A 1 74 ? -19.880 -2.026 -0.067 1.00 87.25 74 VAL A C 1
ATOM 559 O O . VAL A 1 74 ? -19.399 -2.479 -1.107 1.00 87.25 74 VAL A O 1
ATOM 562 N N . PRO A 1 75 ? -19.543 -0.803 0.389 1.00 86.75 75 PRO A N 1
ATOM 563 C CA . PRO A 1 75 ? -18.533 0.020 -0.270 1.00 86.75 75 PRO A CA 1
ATOM 564 C C . PRO A 1 75 ? -17.176 -0.661 -0.455 1.00 86.75 75 PRO A C 1
ATOM 566 O O . PRO A 1 75 ? -16.593 -0.540 -1.525 1.00 86.75 75 PRO A O 1
ATOM 569 N N . THR A 1 76 ? -16.693 -1.411 0.541 1.00 87.62 76 THR A N 1
ATOM 570 C CA . THR A 1 76 ? -15.430 -2.159 0.449 1.00 87.62 76 THR A CA 1
ATOM 571 C C . THR A 1 76 ? -15.477 -3.200 -0.667 1.00 87.62 76 THR A C 1
ATOM 573 O O . THR A 1 76 ? -14.537 -3.297 -1.447 1.00 87.62 76 THR A O 1
ATOM 576 N N . ARG A 1 77 ? -16.582 -3.947 -0.800 1.00 89.81 77 ARG A N 1
ATOM 577 C CA . ARG A 1 77 ? -16.767 -4.913 -1.899 1.00 89.81 77 ARG A CA 1
ATOM 578 C C . ARG A 1 77 ? -16.749 -4.235 -3.263 1.00 89.81 77 ARG A C 1
ATOM 580 O O . ARG A 1 77 ? -16.107 -4.733 -4.177 1.00 89.81 77 ARG A O 1
ATOM 587 N N . ILE A 1 78 ? -17.430 -3.098 -3.390 1.00 87.38 78 ILE A N 1
ATOM 588 C CA . ILE A 1 78 ? -17.428 -2.315 -4.631 1.00 87.38 78 ILE A CA 1
ATOM 589 C C . ILE A 1 78 ? -16.014 -1.799 -4.923 1.00 87.38 78 ILE A C 1
ATOM 591 O O . ILE A 1 78 ? -15.551 -1.931 -6.047 1.00 87.38 78 ILE A O 1
ATOM 595 N N . GLY A 1 79 ? -15.305 -1.279 -3.918 1.00 87.19 79 GLY A N 1
ATOM 596 C CA . GLY A 1 79 ? -13.908 -0.859 -4.045 1.00 87.19 79 GLY A CA 1
ATOM 597 C C . GLY A 1 79 ? -12.990 -1.993 -4.507 1.00 87.19 79 GLY A C 1
ATOM 598 O O . GLY A 1 79 ? -12.166 -1.783 -5.389 1.00 87.19 79 GLY A O 1
ATOM 599 N N . ALA A 1 80 ? -13.179 -3.207 -3.985 1.00 88.31 80 ALA A N 1
ATOM 600 C CA . ALA A 1 80 ? -12.435 -4.387 -4.422 1.00 88.31 80 ALA A CA 1
ATOM 601 C C . ALA A 1 80 ? -12.742 -4.766 -5.883 1.00 88.31 80 ALA A C 1
ATOM 603 O O . ALA A 1 80 ? -11.819 -5.027 -6.648 1.00 88.31 80 ALA A O 1
ATOM 604 N N . LEU A 1 81 ? -14.016 -4.738 -6.297 1.00 91.38 81 LEU A N 1
ATOM 605 C CA . LEU A 1 81 ? -14.405 -4.968 -7.697 1.00 91.38 81 LEU A CA 1
ATOM 606 C C . LEU A 1 81 ? -13.823 -3.904 -8.636 1.00 91.38 81 LEU A C 1
ATOM 608 O O . LEU A 1 81 ? -13.356 -4.228 -9.723 1.00 91.38 81 LEU A O 1
ATOM 612 N N . LEU A 1 82 ? -13.806 -2.641 -8.205 1.00 89.81 82 LEU A N 1
ATOM 613 C CA . LEU A 1 82 ? -13.140 -1.568 -8.939 1.00 89.81 82 LEU A CA 1
ATOM 614 C C . LEU A 1 82 ? -11.633 -1.811 -9.036 1.00 89.81 82 LEU A C 1
ATOM 616 O O . LEU A 1 82 ? -11.062 -1.531 -10.079 1.00 89.81 82 LEU A O 1
ATOM 620 N N . GLY A 1 83 ? -11.006 -2.376 -8.001 1.00 91.56 83 GLY A N 1
ATOM 621 C CA . GLY A 1 83 ? -9.611 -2.820 -8.043 1.00 91.56 83 GLY A CA 1
ATOM 622 C C . GLY A 1 83 ? -9.336 -3.837 -9.154 1.00 91.56 83 GLY A C 1
ATOM 623 O O . GLY A 1 83 ? -8.345 -3.707 -9.864 1.00 91.56 83 GLY A O 1
ATOM 624 N N . VAL A 1 84 ? -10.245 -4.794 -9.373 1.00 92.88 84 VAL A N 1
ATOM 625 C CA . VAL A 1 84 ? -10.157 -5.723 -10.517 1.00 92.88 84 VAL A CA 1
ATOM 626 C C . VAL A 1 84 ? -10.274 -4.967 -11.842 1.00 92.88 84 VAL A C 1
ATOM 628 O O . VAL A 1 84 ? -9.497 -5.212 -12.758 1.00 92.88 84 VAL A O 1
ATOM 631 N N . GLY A 1 85 ? -11.202 -4.011 -11.941 1.00 94.69 85 GLY A N 1
ATOM 632 C CA . GLY A 1 85 ? -11.325 -3.152 -13.123 1.00 94.69 85 GLY A CA 1
ATOM 633 C C . GLY A 1 85 ? -10.061 -2.331 -13.404 1.00 94.69 85 GLY A C 1
ATOM 634 O O . GLY A 1 85 ? -9.652 -2.215 -14.553 1.00 94.69 85 GLY A O 1
ATOM 635 N N . TRP A 1 86 ? -9.412 -1.820 -12.358 1.00 95.06 86 TRP A N 1
ATOM 636 C CA . TRP A 1 86 ? -8.134 -1.118 -12.447 1.00 95.06 86 TRP A CA 1
ATOM 637 C C . TRP A 1 86 ? -6.996 -2.018 -12.922 1.00 95.06 86 TRP A C 1
ATOM 639 O O . TRP A 1 86 ? -6.196 -1.577 -13.734 1.00 95.06 86 TRP A O 1
ATOM 649 N N . LEU A 1 87 ? -6.950 -3.273 -12.473 1.00 93.69 87 LEU A N 1
ATOM 650 C CA . LEU A 1 87 ? -5.971 -4.248 -12.956 1.00 93.69 87 LEU A CA 1
ATOM 651 C C . LEU A 1 87 ? -6.161 -4.552 -14.449 1.00 93.69 87 LEU A C 1
ATOM 653 O O . LEU A 1 87 ? -5.194 -4.623 -15.197 1.00 93.69 87 LEU A O 1
ATOM 657 N N . LEU A 1 88 ? -7.409 -4.697 -14.901 1.00 93.81 88 LEU A N 1
ATOM 658 C CA . LEU A 1 88 ? -7.703 -4.880 -16.326 1.00 93.81 88 LEU A CA 1
ATOM 659 C C . LEU A 1 88 ? -7.331 -3.638 -17.146 1.00 93.81 88 LEU A C 1
ATOM 661 O O . LEU A 1 88 ? -6.802 -3.769 -18.247 1.00 93.81 88 LEU A O 1
ATOM 665 N N . ALA A 1 89 ? -7.596 -2.442 -16.611 1.00 94.19 89 ALA A N 1
ATOM 666 C CA . ALA A 1 89 ? -7.205 -1.185 -17.240 1.00 94.19 89 ALA A CA 1
ATOM 667 C C . ALA A 1 89 ? -5.680 -1.037 -17.311 1.00 94.19 89 ALA A C 1
ATOM 669 O O . ALA A 1 89 ? -5.175 -0.603 -18.337 1.00 94.19 89 ALA A O 1
ATOM 670 N N . ASP A 1 90 ? -4.957 -1.439 -16.266 1.00 95.19 90 ASP A N 1
ATOM 671 C CA . ASP A 1 90 ? -3.495 -1.462 -16.234 1.00 95.19 90 ASP A CA 1
ATOM 672 C C . ASP A 1 90 ? -2.933 -2.327 -17.367 1.00 95.19 90 ASP A C 1
ATOM 674 O O . ASP A 1 90 ? -2.184 -1.813 -18.188 1.00 95.19 90 ASP A O 1
ATOM 678 N N . VAL A 1 91 ? -3.399 -3.572 -17.510 1.00 92.75 91 VAL A N 1
ATOM 679 C CA . VAL A 1 91 ? -2.990 -4.468 -18.610 1.00 92.75 91 VAL A CA 1
ATOM 680 C C . VAL A 1 91 ? -3.343 -3.896 -19.991 1.00 92.75 91 VAL A C 1
ATOM 682 O O . VAL A 1 91 ? -2.580 -4.044 -20.945 1.00 92.75 91 VAL A O 1
ATOM 685 N N . ALA A 1 92 ? -4.504 -3.250 -20.128 1.00 93.56 92 ALA A N 1
ATOM 686 C CA . ALA A 1 92 ? -4.931 -2.660 -21.397 1.00 93.56 92 ALA A CA 1
ATOM 687 C C . ALA A 1 92 ? -4.112 -1.417 -21.785 1.00 93.56 92 ALA A C 1
ATOM 689 O O . ALA A 1 92 ? -3.834 -1.216 -22.966 1.00 93.56 92 ALA A O 1
ATOM 690 N N . VAL A 1 93 ? -3.743 -0.586 -20.808 1.00 93.75 93 VAL A N 1
ATOM 691 C CA . VAL A 1 93 ? -2.907 0.604 -21.018 1.00 93.75 93 VAL A CA 1
ATOM 692 C C . VAL A 1 93 ? -1.459 0.205 -21.289 1.00 93.75 93 VAL A C 1
ATOM 694 O O . VAL A 1 93 ? -0.848 0.799 -22.170 1.00 93.75 93 VAL A O 1
ATOM 697 N N . ASP A 1 94 ? -0.953 -0.827 -20.607 1.00 91.19 94 ASP A N 1
ATOM 698 C CA . ASP A 1 94 ? 0.384 -1.402 -20.829 1.00 91.19 94 ASP A CA 1
ATOM 699 C C . ASP A 1 94 ? 0.596 -1.768 -22.302 1.00 91.19 94 ASP A C 1
ATOM 701 O O . ASP A 1 94 ? 1.584 -1.381 -22.901 1.00 91.19 94 ASP A O 1
ATOM 705 N N . ARG A 1 95 ? -0.415 -2.376 -22.935 1.00 88.81 95 ARG A N 1
ATOM 706 C CA . ARG A 1 95 ? -0.410 -2.726 -24.368 1.00 88.81 95 ARG A CA 1
ATOM 707 C C . ARG A 1 95 ? -0.315 -1.558 -25.345 1.00 88.81 95 ARG A C 1
ATOM 709 O O . ARG A 1 95 ? -0.217 -1.788 -26.546 1.00 88.81 95 ARG A O 1
ATOM 716 N N . SER A 1 96 ? -0.503 -0.332 -24.870 1.00 90.12 96 SER A N 1
ATOM 717 C CA . SER A 1 96 ? -0.495 0.856 -25.724 1.00 90.12 96 SER A CA 1
ATOM 718 C C . SER A 1 96 ? 0.889 1.505 -25.818 1.00 90.12 96 SER A C 1
ATOM 720 O O . SER A 1 96 ? 0.984 2.551 -26.455 1.00 90.12 96 SER A O 1
ATOM 722 N N . ASP A 1 97 ? 1.915 0.924 -25.180 1.00 86.50 97 ASP A N 1
ATOM 723 C CA . ASP A 1 97 ? 3.318 1.367 -25.208 1.00 86.50 97 ASP A CA 1
ATOM 724 C C . ASP A 1 97 ? 3.461 2.883 -24.965 1.00 86.50 97 ASP A C 1
ATOM 726 O O . ASP A 1 97 ? 4.105 3.627 -25.711 1.00 86.50 97 ASP A O 1
ATOM 730 N N . LEU A 1 98 ? 2.765 3.385 -23.938 1.00 90.12 98 LEU A N 1
ATOM 731 C CA . LEU A 1 98 ? 2.736 4.815 -23.634 1.00 90.12 98 LEU A CA 1
ATOM 732 C C . LEU A 1 98 ? 4.034 5.249 -22.947 1.00 90.12 98 LEU A C 1
ATOM 734 O O . LEU A 1 98 ? 4.220 5.002 -21.758 1.00 90.12 98 LEU A O 1
ATOM 738 N N . GLU A 1 99 ? 4.881 5.989 -23.662 1.00 93.56 99 GLU A N 1
ATOM 739 C CA . GLU A 1 99 ? 6.157 6.478 -23.133 1.00 93.56 99 GLU A CA 1
ATOM 740 C C . GLU A 1 99 ? 6.203 8.007 -22.972 1.00 93.56 99 GLU A C 1
ATOM 742 O O . GLU A 1 99 ? 5.963 8.783 -23.900 1.00 93.56 99 GLU A O 1
ATOM 747 N N . GLY A 1 100 ? 6.579 8.454 -21.774 1.00 93.06 100 GLY A N 1
ATOM 748 C CA . GLY A 1 100 ? 6.990 9.822 -21.484 1.00 93.06 100 GLY A CA 1
ATOM 749 C C . GLY A 1 100 ? 6.006 10.642 -20.646 1.00 93.06 100 GLY A C 1
ATOM 750 O O . GLY A 1 100 ? 4.815 10.356 -20.509 1.00 93.06 100 GLY A O 1
ATOM 751 N N . TRP A 1 101 ? 6.514 11.751 -20.099 1.00 95.50 101 TRP A N 1
ATOM 752 C CA . TRP A 1 101 ? 5.779 12.647 -19.194 1.00 95.50 101 TRP A CA 1
ATOM 753 C C . TRP A 1 101 ? 4.487 13.229 -19.783 1.00 95.50 101 TRP A C 1
ATOM 755 O O . TRP A 1 101 ? 3.575 13.574 -19.029 1.00 95.50 101 TRP A O 1
ATOM 765 N N . ALA A 1 102 ? 4.381 13.308 -21.113 1.00 96.06 102 ALA A N 1
ATOM 766 C CA . ALA A 1 102 ? 3.181 13.775 -21.802 1.00 96.06 102 ALA A CA 1
ATOM 767 C C . ALA A 1 102 ? 1.947 12.901 -21.510 1.00 96.06 102 ALA A C 1
ATOM 769 O O . ALA A 1 102 ? 0.832 13.422 -21.503 1.00 96.06 102 ALA A O 1
ATOM 770 N N . TYR A 1 103 ? 2.132 11.608 -21.208 1.00 96.94 103 TYR A N 1
ATOM 771 C CA . TYR A 1 103 ? 1.037 10.678 -20.912 1.00 96.94 103 TYR A CA 1
ATOM 772 C C . TYR A 1 103 ? 0.664 10.606 -19.426 1.00 96.94 103 TYR A C 1
ATOM 774 O O . TYR A 1 103 ? -0.435 10.163 -19.092 1.00 96.94 103 TYR A O 1
ATOM 782 N N . VAL A 1 104 ? 1.506 11.119 -18.520 1.00 97.00 104 VAL A N 1
ATOM 783 C CA . VAL A 1 104 ? 1.218 11.109 -17.074 1.00 97.00 104 VAL A CA 1
ATOM 784 C C . VAL A 1 104 ? -0.048 11.907 -16.764 1.00 97.00 104 VAL A C 1
ATOM 786 O O . VAL A 1 104 ? -0.937 11.416 -16.072 1.00 97.00 104 VAL A O 1
ATOM 789 N N . ALA A 1 105 ? -0.159 13.128 -17.295 1.00 97.50 105 ALA A N 1
ATOM 790 C CA . ALA A 1 105 ? -1.313 13.994 -17.064 1.00 97.50 105 ALA A CA 1
ATOM 791 C C . ALA A 1 105 ? -2.644 13.406 -17.585 1.00 97.50 105 ALA A C 1
ATOM 793 O O . ALA A 1 105 ? -3.591 13.344 -16.798 1.00 97.50 105 ALA A O 1
ATOM 794 N N . PRO A 1 106 ? -2.773 12.946 -18.848 1.00 97.75 106 PRO A N 1
ATOM 795 C CA . PRO A 1 106 ? -4.025 12.363 -19.325 1.00 97.75 106 PRO A CA 1
ATOM 796 C C . PRO A 1 106 ? -4.400 11.074 -18.582 1.00 97.75 106 PRO A C 1
ATOM 798 O O . PRO A 1 106 ? -5.570 10.921 -18.227 1.00 97.75 106 PRO A O 1
ATOM 801 N N . LEU A 1 107 ? -3.439 10.194 -18.263 1.00 97.12 107 LEU A N 1
ATOM 802 C CA . LEU A 1 107 ? -3.697 8.992 -17.456 1.00 97.12 107 LEU A CA 1
ATOM 803 C C . LEU A 1 107 ? -4.176 9.350 -16.046 1.00 97.12 107 LEU A C 1
ATOM 805 O O . LEU A 1 107 ? -5.166 8.799 -15.564 1.00 97.12 107 LEU A O 1
ATOM 809 N N . ALA A 1 108 ? -3.522 10.319 -15.403 1.00 97.38 108 ALA A N 1
ATOM 810 C CA . ALA A 1 108 ? -3.924 10.839 -14.103 1.00 97.38 108 ALA A CA 1
ATOM 811 C C . ALA A 1 108 ? -5.343 11.423 -14.123 1.00 97.38 108 ALA A C 1
ATOM 813 O O . ALA A 1 108 ? -6.140 11.129 -13.232 1.00 97.38 108 ALA A O 1
ATOM 814 N N . ILE A 1 109 ? -5.674 12.234 -15.134 1.00 97.88 109 ILE A N 1
ATOM 815 C CA . ILE A 1 109 ? -6.998 12.852 -15.289 1.00 97.88 109 ILE A CA 1
ATOM 816 C C . ILE A 1 109 ? -8.065 11.778 -15.504 1.00 97.88 109 ILE A C 1
ATOM 818 O O . ILE A 1 109 ? -9.073 11.778 -14.795 1.00 97.88 109 ILE A O 1
ATOM 822 N N . ALA A 1 110 ? -7.839 10.846 -16.435 1.00 97.06 110 ALA A N 1
ATOM 823 C CA . ALA A 1 110 ? -8.757 9.743 -16.705 1.00 97.06 110 ALA A CA 1
ATOM 824 C C . ALA A 1 110 ? -8.966 8.885 -15.451 1.00 97.06 110 ALA A C 1
ATOM 826 O O . ALA A 1 110 ? -10.099 8.613 -15.050 1.00 97.06 110 ALA A O 1
ATOM 827 N N . GLY A 1 111 ? -7.878 8.546 -14.766 1.00 96.69 111 GLY A N 1
ATOM 828 C CA . GLY A 1 111 ? -7.919 7.787 -13.530 1.00 96.69 111 GLY A CA 1
ATOM 829 C C . GLY A 1 111 ? -8.659 8.499 -12.396 1.00 96.69 111 GLY A C 1
ATOM 830 O O . GLY A 1 111 ? -9.483 7.897 -11.704 1.00 96.69 111 GLY A O 1
ATOM 831 N N . CYS A 1 112 ? -8.436 9.804 -12.231 1.00 97.31 112 CYS A N 1
ATOM 832 C CA . CYS A 1 112 ? -9.157 10.620 -11.257 1.00 97.31 112 CYS A CA 1
ATOM 833 C C . CYS A 1 112 ? -10.642 10.760 -11.614 1.00 97.31 112 CYS A C 1
ATOM 835 O O . CYS A 1 112 ? -11.480 10.791 -10.713 1.00 97.31 112 CYS A O 1
ATOM 837 N N . ALA A 1 113 ? -10.994 10.801 -12.901 1.00 96.31 113 ALA A N 1
ATOM 838 C CA . ALA A 1 113 ? -12.384 10.802 -13.346 1.00 96.31 113 ALA A CA 1
ATOM 839 C C . ALA A 1 113 ? -13.086 9.474 -13.008 1.00 96.31 113 ALA A C 1
ATOM 841 O O . ALA A 1 113 ? -14.199 9.492 -12.476 1.00 96.31 113 ALA A O 1
ATOM 842 N N . VAL A 1 114 ? -12.419 8.331 -13.215 1.00 94.56 114 VAL A N 1
ATOM 843 C CA . VAL A 1 114 ? -12.913 7.009 -12.782 1.00 94.56 114 VAL A CA 1
ATOM 844 C C . VAL A 1 114 ? -13.082 6.967 -11.263 1.00 94.56 114 VAL A C 1
ATOM 846 O O . VAL A 1 114 ? -14.127 6.541 -10.768 1.00 94.56 114 VAL A O 1
ATOM 849 N N . LEU A 1 115 ? -12.101 7.476 -10.511 1.00 94.19 115 LEU A N 1
ATOM 850 C CA . LEU A 1 115 ? -12.169 7.573 -9.053 1.00 94.19 115 LEU A CA 1
ATOM 851 C C . LEU A 1 115 ? -13.350 8.446 -8.593 1.00 94.19 115 LEU A C 1
ATOM 853 O O . LEU A 1 115 ? -14.096 8.059 -7.692 1.00 94.19 115 LEU A O 1
ATOM 857 N N . ALA A 1 116 ? -13.571 9.597 -9.230 1.00 93.94 116 ALA A N 1
ATOM 858 C CA . ALA A 1 116 ? -14.712 10.464 -8.950 1.00 93.94 116 ALA A CA 1
ATOM 859 C C . ALA A 1 116 ? -16.046 9.763 -9.263 1.00 93.94 116 ALA A C 1
ATOM 861 O O . ALA A 1 116 ? -16.977 9.820 -8.456 1.00 93.94 116 ALA A O 1
ATOM 862 N N . GLY A 1 117 ? -16.130 9.037 -10.382 1.00 92.44 117 GLY A N 1
ATOM 863 C CA . GLY A 1 117 ? -17.284 8.207 -10.734 1.00 92.44 117 GLY A CA 1
ATOM 864 C C . GLY A 1 117 ? -17.569 7.124 -9.688 1.00 92.44 117 GLY A C 1
ATOM 865 O O . GLY A 1 117 ? -18.709 6.978 -9.240 1.00 92.44 117 GLY A O 1
ATOM 866 N N . ALA A 1 118 ? -16.530 6.428 -9.221 1.00 89.19 118 ALA A N 1
ATOM 867 C CA . ALA A 1 118 ? -16.626 5.449 -8.140 1.00 89.19 118 ALA A CA 1
ATOM 868 C C . ALA A 1 118 ? -17.159 6.080 -6.847 1.00 89.19 118 ALA A C 1
ATOM 870 O O . ALA A 1 118 ? -18.067 5.547 -6.211 1.00 89.19 118 ALA A O 1
ATOM 871 N N . VAL A 1 119 ? -16.657 7.257 -6.481 1.00 89.50 119 VAL A N 1
ATOM 872 C CA . VAL A 1 119 ? -17.137 8.010 -5.319 1.00 89.50 119 VAL A CA 1
ATOM 873 C C . VAL A 1 119 ? -18.618 8.373 -5.442 1.00 89.50 119 VAL A C 1
ATOM 875 O O . VAL A 1 119 ? -19.373 8.215 -4.479 1.00 89.50 119 VAL A O 1
ATOM 878 N N . LEU A 1 120 ? -19.055 8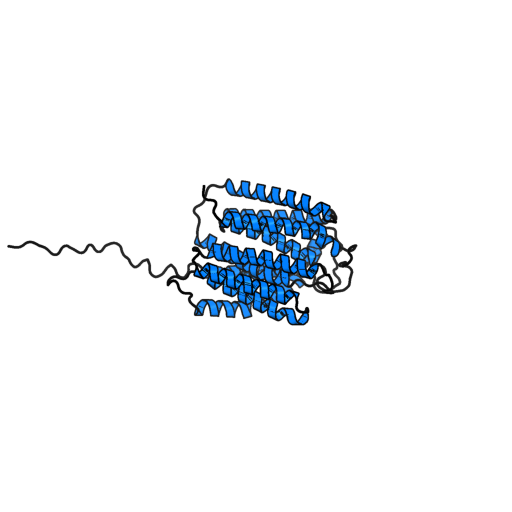.837 -6.614 1.00 90.56 120 LEU A N 1
ATOM 879 C CA . LEU A 1 120 ? -20.462 9.151 -6.870 1.00 90.56 120 LEU A CA 1
ATOM 880 C C . LEU A 1 120 ? -21.345 7.903 -6.755 1.00 90.56 120 LEU A C 1
ATOM 882 O O . LEU A 1 120 ? -22.417 7.973 -6.150 1.00 90.56 120 LEU A O 1
ATOM 886 N N . LEU A 1 121 ? -20.882 6.759 -7.265 1.00 87.06 121 LEU A N 1
ATOM 887 C CA . LEU A 1 121 ? -21.569 5.474 -7.130 1.00 87.06 121 LEU A CA 1
ATOM 888 C C . LEU A 1 121 ? -21.708 5.060 -5.657 1.00 87.06 121 LEU A C 1
ATOM 890 O O . LEU A 1 121 ? -22.789 4.659 -5.224 1.00 87.06 121 LEU A O 1
ATOM 894 N N . LEU A 1 122 ? -20.635 5.206 -4.875 1.00 84.06 122 LEU A N 1
ATOM 895 C CA . LEU A 1 122 ? -20.611 4.864 -3.452 1.00 84.06 122 LEU A CA 1
ATOM 896 C C . LEU A 1 122 ? -21.510 5.777 -2.604 1.00 84.06 122 LEU A C 1
ATOM 898 O O . LEU A 1 122 ? -22.100 5.315 -1.629 1.00 84.06 122 LEU A O 1
ATOM 902 N N . ARG A 1 123 ? -21.652 7.058 -2.971 1.00 83.88 123 ARG A N 1
ATOM 903 C CA . ARG A 1 123 ? -22.513 8.024 -2.261 1.00 83.88 123 ARG A CA 1
ATOM 904 C C . ARG A 1 123 ? -24.009 7.771 -2.430 1.00 83.88 123 ARG A C 1
ATOM 906 O O . ARG A 1 123 ? -24.779 8.175 -1.567 1.00 83.88 123 ARG A O 1
ATOM 913 N N . ARG A 1 124 ? -24.432 7.135 -3.526 1.00 81.19 124 ARG A N 1
ATOM 914 C CA . ARG A 1 124 ? -25.855 6.904 -3.842 1.00 81.19 124 ARG A CA 1
ATOM 915 C C . ARG A 1 124 ? -26.500 5.775 -3.032 1.00 81.19 124 ARG A C 1
ATOM 917 O O . ARG A 1 124 ? -27.698 5.551 -3.162 1.00 81.19 124 ARG A O 1
ATOM 924 N N . ARG A 1 125 ? -25.728 5.042 -2.229 1.00 75.88 125 ARG A N 1
ATOM 925 C CA . ARG A 1 125 ? -26.233 3.913 -1.442 1.00 75.88 125 ARG A CA 1
ATOM 926 C C . ARG A 1 125 ? -26.730 4.421 -0.077 1.00 75.88 125 ARG A C 1
ATOM 928 O O . ARG A 1 125 ? -25.927 5.023 0.640 1.00 75.88 125 ARG A O 1
ATOM 935 N N . PRO A 1 126 ? -28.013 4.210 0.279 1.00 62.19 126 PRO A N 1
ATOM 936 C CA . PRO A 1 126 ? -28.520 4.549 1.606 1.00 62.19 126 PRO A CA 1
ATOM 937 C C . PRO A 1 126 ? -27.716 3.813 2.684 1.00 62.19 126 PRO A C 1
ATOM 939 O O . PRO A 1 126 ? -27.181 2.731 2.446 1.00 62.19 126 PRO A O 1
ATOM 942 N N . GLY A 1 127 ? -27.552 4.464 3.836 1.00 60.75 127 GLY A N 1
ATOM 943 C CA . GLY A 1 127 ? -26.716 3.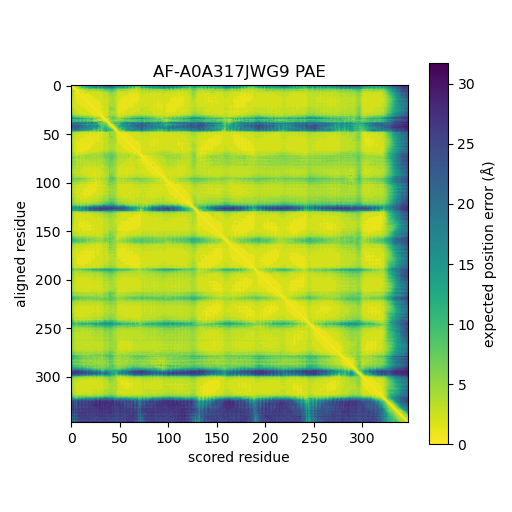966 4.921 1.00 60.75 127 GLY A CA 1
ATOM 944 C C . GLY A 1 127 ? -27.320 2.723 5.557 1.00 60.75 127 GLY A C 1
ATOM 945 O O . GLY A 1 127 ? -28.257 2.848 6.334 1.00 60.75 127 GLY A O 1
ATOM 946 N N . ASP A 1 128 ? -26.767 1.555 5.237 1.00 63.09 128 ASP A N 1
ATOM 947 C CA . ASP A 1 128 ? -26.968 0.347 6.038 1.00 63.09 128 ASP A CA 1
ATOM 948 C C . ASP A 1 128 ? -26.478 0.589 7.473 1.00 63.09 128 ASP A C 1
ATOM 950 O O . ASP A 1 128 ? -25.500 1.325 7.678 1.00 63.09 128 ASP A O 1
ATOM 954 N N . ASP A 1 129 ? -27.119 -0.071 8.442 1.00 70.75 129 ASP A N 1
ATOM 955 C CA . ASP A 1 129 ? -26.635 -0.144 9.820 1.00 70.75 129 ASP A CA 1
ATOM 956 C C . ASP A 1 129 ? -25.164 -0.571 9.820 1.00 70.75 129 ASP A C 1
ATOM 958 O O . ASP A 1 129 ? -24.776 -1.641 9.333 1.00 70.75 129 ASP A O 1
ATOM 962 N N . VAL A 1 130 ? -24.312 0.325 10.312 1.00 74.75 130 VAL A N 1
ATOM 963 C CA . VAL A 1 130 ? -22.870 0.123 10.289 1.00 74.75 130 VAL A CA 1
ATOM 964 C C . VAL A 1 130 ? -22.503 -0.753 11.475 1.00 74.75 130 VAL A C 1
ATOM 966 O O . VAL A 1 130 ? -22.435 -0.278 12.604 1.00 74.75 130 VAL A O 1
ATOM 969 N N . ASP A 1 131 ? -22.200 -2.023 11.205 1.00 89.50 131 ASP A N 1
ATOM 970 C CA . ASP A 1 131 ? -21.429 -2.853 12.130 1.00 89.50 131 ASP A CA 1
ATOM 971 C C . ASP A 1 131 ? -20.036 -2.220 12.305 1.00 89.50 131 ASP A C 1
ATOM 973 O O . ASP A 1 131 ? -19.116 -2.412 11.499 1.00 89.50 131 ASP A O 1
ATOM 977 N N . GLU A 1 132 ? -19.910 -1.387 13.339 1.00 89.56 132 GLU A N 1
ATOM 978 C CA . GLU A 1 132 ? -18.703 -0.619 13.640 1.00 89.56 132 GLU A CA 1
ATOM 979 C C . GLU A 1 132 ? -17.506 -1.540 13.895 1.00 89.56 132 GLU A C 1
ATOM 981 O O . GLU A 1 132 ? -16.388 -1.244 13.465 1.00 89.56 132 GLU A O 1
ATOM 986 N N . VAL A 1 133 ? -17.728 -2.699 14.521 1.00 91.56 133 VAL A N 1
ATOM 987 C CA . VAL A 1 133 ? -16.668 -3.677 14.784 1.00 91.56 133 VAL A CA 1
ATOM 988 C C . VAL A 1 133 ? -16.152 -4.254 13.468 1.00 91.56 133 VAL A C 1
ATOM 990 O O . VAL A 1 133 ? -14.938 -4.286 13.247 1.00 91.56 133 VAL A O 1
ATOM 993 N N . ALA A 1 134 ? -17.041 -4.657 12.556 1.00 93.12 134 ALA A N 1
ATOM 994 C CA . ALA A 1 134 ? -16.642 -5.148 11.237 1.00 93.12 134 ALA A CA 1
ATOM 995 C C . ALA A 1 134 ? -15.915 -4.075 10.405 1.00 93.12 134 ALA A C 1
ATOM 997 O O . ALA A 1 134 ? -14.924 -4.375 9.726 1.00 93.12 134 ALA A O 1
ATOM 998 N N . ALA A 1 135 ? -16.359 -2.820 10.487 1.00 93.38 135 ALA A N 1
ATOM 999 C CA . ALA A 1 135 ? -15.716 -1.694 9.818 1.00 93.38 135 ALA A CA 1
ATOM 1000 C C . ALA A 1 135 ? -14.288 -1.451 10.340 1.00 93.38 135 ALA A C 1
ATOM 1002 O O . ALA A 1 135 ? -13.340 -1.362 9.554 1.00 93.38 135 ALA A O 1
ATOM 1003 N N . ARG A 1 136 ? -14.106 -1.434 11.667 1.00 94.88 136 ARG A N 1
ATOM 1004 C CA . ARG A 1 136 ? -12.791 -1.302 12.316 1.00 94.88 136 ARG A CA 1
ATOM 1005 C C . ARG A 1 136 ? -11.856 -2.459 11.971 1.00 94.88 136 ARG A C 1
ATOM 1007 O O . ARG A 1 136 ? -10.688 -2.224 11.672 1.00 94.88 136 ARG A O 1
ATOM 1014 N N . ARG A 1 137 ? -12.366 -3.695 11.948 1.00 95.94 137 ARG A N 1
ATOM 1015 C CA . ARG A 1 137 ? -11.610 -4.883 11.511 1.00 95.94 137 ARG A CA 1
ATOM 1016 C C . ARG A 1 137 ? -11.122 -4.751 10.074 1.00 95.94 137 ARG A C 1
ATOM 1018 O O . ARG A 1 137 ? -9.955 -5.013 9.807 1.00 95.94 137 ARG A O 1
ATOM 1025 N N . THR A 1 138 ? -11.988 -4.299 9.169 1.00 96.12 138 THR A N 1
ATOM 1026 C CA . THR A 1 138 ? -11.631 -4.076 7.760 1.00 96.12 138 THR A CA 1
ATOM 1027 C C . THR A 1 138 ? -10.517 -3.036 7.631 1.00 96.12 138 THR A C 1
ATOM 1029 O O . THR A 1 138 ? -9.532 -3.273 6.940 1.00 96.12 138 THR A O 1
ATOM 1032 N N . LEU A 1 139 ? -10.622 -1.912 8.346 1.00 96.94 139 LEU A N 1
ATOM 1033 C CA . LEU A 1 139 ? -9.587 -0.874 8.351 1.00 96.94 139 LEU A CA 1
ATOM 1034 C C . LEU A 1 139 ? -8.263 -1.366 8.953 1.00 96.94 139 LEU A C 1
ATOM 1036 O O . LEU A 1 139 ? -7.204 -1.009 8.445 1.00 96.94 139 LEU A O 1
ATOM 1040 N N . LEU A 1 140 ? -8.301 -2.214 9.987 1.00 97.56 140 LEU A N 1
ATOM 1041 C CA . LEU A 1 140 ? -7.092 -2.840 10.525 1.00 97.56 140 LEU A CA 1
ATOM 1042 C C . LEU A 1 140 ? -6.417 -3.738 9.482 1.00 97.56 140 LEU A C 1
ATOM 1044 O O . LEU A 1 140 ? -5.208 -3.643 9.293 1.00 97.56 140 LEU A O 1
ATOM 1048 N N . VAL A 1 141 ? -7.192 -4.569 8.776 1.00 98.19 141 VAL A N 1
ATOM 1049 C CA . VAL A 1 141 ? -6.671 -5.412 7.688 1.00 98.19 141 VAL A CA 1
ATOM 1050 C C . VAL A 1 141 ? -6.008 -4.543 6.618 1.00 98.19 141 VAL A C 1
ATOM 1052 O O . VAL A 1 141 ? -4.874 -4.814 6.233 1.00 98.19 141 VAL A O 1
ATOM 1055 N N . CYS A 1 142 ? -6.664 -3.459 6.193 1.00 98.25 142 CYS A N 1
ATOM 1056 C CA . CYS A 1 142 ? -6.094 -2.501 5.244 1.00 98.25 142 CYS A CA 1
ATOM 1057 C C . CYS A 1 142 ? -4.792 -1.869 5.750 1.00 98.25 142 CYS A C 1
ATOM 1059 O O . CYS A 1 142 ? -3.852 -1.721 4.973 1.00 98.25 142 CYS A O 1
ATOM 1061 N N . ALA A 1 143 ? -4.711 -1.530 7.041 1.00 98.56 143 ALA A N 1
ATOM 1062 C CA . ALA A 1 143 ? -3.490 -1.003 7.640 1.00 98.56 143 ALA A CA 1
ATOM 1063 C C . ALA A 1 143 ? -2.344 -2.025 7.585 1.00 98.56 143 ALA A C 1
ATOM 1065 O O . ALA A 1 143 ? -1.222 -1.661 7.251 1.00 98.56 143 ALA A O 1
ATOM 1066 N N . CYS A 1 144 ? -2.618 -3.302 7.869 1.00 98.62 144 CYS A N 1
ATOM 1067 C CA . CYS A 1 144 ? -1.614 -4.365 7.800 1.00 98.62 144 CYS A CA 1
ATOM 1068 C C . CYS A 1 144 ? -1.135 -4.626 6.367 1.00 98.62 144 CYS A C 1
ATOM 1070 O O . CYS A 1 144 ? 0.067 -4.750 6.151 1.00 98.62 144 CYS A O 1
ATOM 1072 N N . VAL A 1 145 ? -2.050 -4.655 5.390 1.00 98.69 145 VAL A N 1
ATOM 1073 C CA . VAL A 1 145 ? -1.701 -4.750 3.961 1.00 98.69 145 VAL A CA 1
ATOM 1074 C C . VAL A 1 145 ? -0.799 -3.591 3.550 1.00 98.69 145 VAL A C 1
ATOM 1076 O O . VAL A 1 145 ? 0.273 -3.820 2.997 1.00 98.69 145 VAL A O 1
ATOM 1079 N N . ALA A 1 146 ? -1.190 -2.359 3.880 1.00 98.75 146 ALA A N 1
ATOM 1080 C CA . ALA A 1 146 ? -0.394 -1.180 3.574 1.00 98.75 146 ALA A CA 1
ATOM 1081 C C . ALA A 1 146 ? 0.986 -1.214 4.255 1.00 98.75 146 ALA A C 1
ATOM 1083 O O . ALA A 1 146 ? 1.972 -0.873 3.617 1.00 98.75 146 ALA A O 1
ATOM 1084 N N . ALA A 1 147 ? 1.093 -1.661 5.511 1.00 98.69 147 ALA A N 1
ATOM 1085 C CA . ALA A 1 147 ? 2.375 -1.707 6.219 1.00 98.69 147 ALA A CA 1
ATOM 1086 C C . ALA A 1 147 ? 3.360 -2.676 5.571 1.00 98.69 147 ALA A C 1
ATOM 1088 O O . ALA A 1 147 ? 4.533 -2.349 5.398 1.00 98.69 147 ALA A O 1
ATOM 1089 N N . VAL A 1 148 ? 2.874 -3.862 5.207 1.00 98.56 148 VAL A N 1
ATOM 1090 C CA . VAL A 1 148 ? 3.691 -4.873 4.540 1.00 98.56 148 VAL A CA 1
ATOM 1091 C C . VAL A 1 148 ? 4.114 -4.368 3.157 1.00 98.56 148 VAL A C 1
ATOM 1093 O O . VAL A 1 148 ? 5.300 -4.390 2.838 1.00 98.56 148 VAL A O 1
ATOM 1096 N N . LEU A 1 149 ? 3.184 -3.811 2.375 1.00 98.50 149 LEU A N 1
ATOM 1097 C CA . LEU A 1 149 ? 3.489 -3.225 1.066 1.00 98.50 149 LEU A CA 1
ATOM 1098 C C . LEU A 1 149 ? 4.386 -1.986 1.135 1.00 98.50 149 LEU A C 1
ATOM 1100 O O . LEU A 1 149 ? 5.133 -1.742 0.195 1.00 98.50 149 LEU A O 1
ATOM 1104 N N . ALA A 1 150 ? 4.356 -1.211 2.220 1.00 98.44 150 ALA A N 1
ATOM 1105 C CA . ALA A 1 150 ? 5.264 -0.080 2.394 1.00 98.44 150 ALA A CA 1
ATOM 1106 C C . ALA A 1 150 ? 6.717 -0.551 2.411 1.00 98.44 150 ALA A C 1
ATOM 1108 O O . ALA A 1 150 ? 7.571 -0.006 1.713 1.00 98.44 150 ALA A O 1
ATOM 1109 N N . VAL A 1 151 ? 6.962 -1.603 3.188 1.00 97.62 151 VAL A N 1
ATOM 1110 C CA . VAL A 1 151 ? 8.277 -2.209 3.343 1.00 97.62 151 VAL A CA 1
ATOM 1111 C C . VAL A 1 151 ? 8.707 -2.902 2.057 1.00 97.62 151 VAL A C 1
ATOM 1113 O O . VAL A 1 151 ? 9.819 -2.661 1.607 1.00 97.62 151 VAL A O 1
ATOM 1116 N N . PHE A 1 152 ? 7.831 -3.680 1.418 1.00 95.62 152 PHE A N 1
ATOM 1117 C CA . PHE A 1 152 ? 8.156 -4.320 0.143 1.00 95.62 152 PHE A CA 1
ATOM 1118 C C . PHE A 1 152 ? 8.340 -3.318 -0.999 1.00 95.62 152 PHE A C 1
ATOM 1120 O O . PHE A 1 152 ? 9.285 -3.462 -1.755 1.00 95.62 152 PHE A O 1
ATOM 1127 N N . GLY A 1 153 ? 7.544 -2.251 -1.096 1.00 94.75 153 GLY A N 1
ATOM 1128 C CA . GLY A 1 153 ? 7.738 -1.200 -2.103 1.00 94.75 153 GLY A CA 1
ATOM 1129 C C . GLY A 1 153 ? 9.078 -0.469 -1.942 1.00 94.75 153 GLY A C 1
ATOM 1130 O O . GLY A 1 153 ? 9.803 -0.248 -2.913 1.00 94.75 153 GLY A O 1
ATOM 1131 N N . ALA A 1 154 ? 9.480 -0.163 -0.704 1.00 95.44 154 ALA A N 1
ATOM 1132 C CA . ALA A 1 154 ? 10.829 0.340 -0.420 1.00 95.44 154 ALA A CA 1
ATOM 1133 C C . ALA A 1 154 ? 11.915 -0.751 -0.526 1.00 95.44 154 ALA A C 1
ATOM 1135 O O . ALA A 1 154 ? 13.094 -0.439 -0.667 1.00 95.44 154 ALA A O 1
ATOM 1136 N N . GLY A 1 155 ? 11.523 -2.017 -0.464 1.00 92.88 155 GLY A N 1
ATOM 1137 C CA . GLY A 1 155 ? 12.362 -3.206 -0.555 1.00 92.88 155 GLY A CA 1
ATOM 1138 C C . GLY A 1 155 ? 12.543 -3.745 -1.973 1.00 92.88 155 GLY A C 1
ATOM 1139 O O . GLY A 1 155 ? 13.402 -4.589 -2.155 1.00 92.88 155 GLY A O 1
ATOM 1140 N N . VAL A 1 156 ? 11.786 -3.260 -2.965 1.00 91.75 156 VAL A N 1
ATOM 1141 C CA . VAL A 1 156 ? 11.910 -3.700 -4.364 1.00 91.75 156 VAL A CA 1
ATOM 1142 C C . VAL A 1 156 ? 13.344 -3.479 -4.847 1.00 91.75 156 VAL A C 1
ATOM 1144 O O . VAL A 1 156 ? 13.923 -2.412 -4.613 1.00 91.75 156 VAL A O 1
ATOM 1147 N N . GLU A 1 157 ? 13.898 -4.477 -5.512 1.00 87.56 157 GLU A N 1
ATOM 1148 C CA . GLU A 1 157 ? 15.253 -4.489 -6.068 1.00 87.56 157 GLU A CA 1
ATOM 1149 C C . GLU A 1 157 ? 15.158 -4.597 -7.584 1.00 87.56 157 GLU A C 1
ATOM 1151 O O . GLU A 1 157 ? 14.110 -4.968 -8.118 1.00 87.56 157 GLU A O 1
ATOM 1156 N N . SER A 1 158 ? 16.248 -4.292 -8.265 1.00 85.31 158 SER A N 1
ATOM 1157 C CA . SER A 1 158 ? 16.448 -4.638 -9.670 1.00 85.31 158 SER A CA 1
ATOM 1158 C C . SER A 1 158 ? 17.649 -5.584 -9.796 1.00 85.31 158 SER A C 1
ATOM 1160 O O . SER A 1 158 ? 18.427 -5.718 -8.848 1.00 85.31 158 SER A O 1
ATOM 1162 N N . PRO A 1 159 ? 17.876 -6.198 -10.971 1.00 76.31 159 PRO A N 1
ATOM 1163 C CA . PRO A 1 159 ? 19.032 -7.066 -11.176 1.00 76.31 159 PRO A CA 1
ATOM 1164 C C . PRO A 1 159 ? 20.378 -6.388 -10.893 1.00 76.31 159 PRO A C 1
ATOM 1166 O O . PRO A 1 159 ? 21.350 -7.054 -10.538 1.00 76.31 159 PRO A O 1
ATOM 1169 N N . THR A 1 160 ? 20.460 -5.070 -11.106 1.00 79.06 160 THR A N 1
ATOM 1170 C CA . THR A 1 160 ? 21.718 -4.325 -10.998 1.00 79.06 160 THR A CA 1
ATOM 1171 C C . THR A 1 160 ? 21.776 -3.380 -9.803 1.00 79.06 160 THR A C 1
ATOM 1173 O O . THR A 1 160 ? 22.879 -2.984 -9.425 1.00 79.06 160 THR A O 1
ATOM 1176 N N . ASP A 1 161 ? 20.623 -2.997 -9.242 1.00 81.44 161 ASP A N 1
ATOM 1177 C CA . ASP A 1 161 ? 20.428 -1.918 -8.261 1.00 81.44 161 ASP A CA 1
ATOM 1178 C C . ASP A 1 161 ? 21.206 -0.625 -8.602 1.00 81.44 161 ASP A C 1
ATOM 1180 O O . ASP A 1 161 ? 21.617 0.144 -7.728 1.00 81.44 161 ASP A O 1
ATOM 1184 N N . ARG A 1 162 ? 21.431 -0.365 -9.898 1.00 82.44 162 ARG A N 1
ATOM 1185 C CA . ARG A 1 162 ? 22.145 0.824 -10.409 1.00 82.44 162 ARG A CA 1
ATOM 1186 C C . ARG A 1 162 ? 21.210 1.873 -10.990 1.00 82.44 162 ARG A C 1
ATOM 1188 O O . ARG A 1 162 ? 21.656 2.978 -11.295 1.00 82.44 162 ARG A O 1
ATOM 1195 N N . GLU A 1 163 ? 19.939 1.542 -11.155 1.00 87.19 163 GLU A N 1
ATOM 1196 C CA . GLU A 1 163 ? 18.924 2.393 -11.749 1.00 87.19 163 GLU A CA 1
ATOM 1197 C C . GLU A 1 163 ? 18.653 3.559 -10.791 1.00 87.19 163 GLU A C 1
ATOM 1199 O O . GLU A 1 163 ? 18.067 3.369 -9.719 1.00 87.19 163 GLU A O 1
ATOM 1204 N N . PRO A 1 164 ? 19.023 4.801 -11.149 1.00 89.00 164 PRO A N 1
ATOM 1205 C CA . PRO A 1 164 ? 18.821 5.939 -10.257 1.00 89.00 164 PRO A CA 1
ATOM 1206 C C . PRO A 1 164 ? 17.333 6.179 -9.966 1.00 89.00 164 PRO A C 1
ATOM 1208 O O . PRO A 1 164 ? 16.986 6.809 -8.963 1.00 89.00 164 PRO A O 1
ATOM 1211 N N . GLN A 1 165 ? 16.443 5.676 -10.831 1.00 93.62 165 GLN A N 1
ATOM 1212 C CA . GLN A 1 165 ? 15.004 5.795 -10.666 1.00 93.62 165 GLN A CA 1
ATOM 1213 C C . GLN A 1 165 ? 14.428 4.904 -9.570 1.00 93.62 165 GLN A C 1
ATOM 1215 O O . GLN A 1 165 ? 13.475 5.299 -8.893 1.00 93.62 165 GLN A O 1
ATOM 1220 N N . LEU A 1 166 ? 15.029 3.735 -9.358 1.00 92.06 166 LEU A N 1
ATOM 1221 C CA . LEU A 1 166 ? 14.521 2.735 -8.432 1.00 92.06 166 LEU A CA 1
ATOM 1222 C C . LEU A 1 166 ? 14.482 3.262 -6.991 1.00 92.06 166 LEU A C 1
ATOM 1224 O O . LEU A 1 166 ? 13.500 3.054 -6.275 1.00 92.06 166 LEU A O 1
ATOM 1228 N N . THR A 1 167 ? 15.513 4.002 -6.578 1.00 93.25 167 THR A N 1
ATOM 1229 C CA . THR A 1 167 ? 15.632 4.529 -5.213 1.00 93.25 167 THR A CA 1
ATOM 1230 C C . THR A 1 167 ? 14.468 5.443 -4.845 1.00 93.25 167 THR A C 1
ATOM 1232 O O . THR A 1 167 ? 13.801 5.221 -3.829 1.00 93.25 167 THR A O 1
ATOM 1235 N N . TRP A 1 168 ? 14.190 6.461 -5.665 1.00 95.12 168 TRP A N 1
ATOM 1236 C CA . TRP A 1 168 ? 13.096 7.389 -5.373 1.00 95.12 168 TRP A CA 1
ATOM 1237 C C . TRP A 1 168 ? 11.732 6.753 -5.629 1.00 95.12 168 TRP A C 1
ATOM 1239 O O . TRP A 1 168 ? 10.804 7.008 -4.864 1.00 95.12 168 TRP A O 1
ATOM 1249 N N . ALA A 1 169 ? 11.600 5.887 -6.636 1.00 96.50 169 ALA A N 1
ATOM 1250 C CA . ALA A 1 169 ? 10.332 5.235 -6.931 1.00 96.50 169 ALA A CA 1
ATOM 1251 C C . ALA A 1 169 ? 9.900 4.275 -5.814 1.00 96.50 169 ALA A C 1
ATOM 1253 O O . ALA A 1 169 ? 8.756 4.309 -5.344 1.00 96.50 169 ALA A O 1
ATOM 1254 N N . GLY A 1 170 ? 10.836 3.473 -5.314 1.00 95.88 170 GLY A N 1
ATOM 1255 C CA . GLY A 1 170 ? 10.596 2.595 -4.182 1.00 95.88 170 GLY A CA 1
ATOM 1256 C C . GLY A 1 170 ? 10.289 3.354 -2.894 1.00 95.88 170 GLY A C 1
ATOM 1257 O O . GLY A 1 170 ? 9.337 3.011 -2.190 1.00 95.88 170 GLY A O 1
ATOM 1258 N N . LEU A 1 171 ? 11.047 4.416 -2.595 1.00 96.88 171 LEU A N 1
ATOM 1259 C CA . LEU A 1 171 ? 10.798 5.244 -1.413 1.00 96.88 171 LEU A CA 1
ATOM 1260 C C . LEU A 1 171 ? 9.430 5.938 -1.482 1.00 96.88 171 LEU A C 1
ATOM 1262 O O . LEU A 1 171 ? 8.677 5.877 -0.513 1.00 96.88 171 LEU A O 1
ATOM 1266 N N . THR A 1 172 ? 9.071 6.542 -2.619 1.00 97.94 172 THR A N 1
ATOM 1267 C CA . THR A 1 172 ? 7.765 7.198 -2.806 1.00 97.94 172 THR A CA 1
ATOM 1268 C C . THR A 1 172 ? 6.615 6.206 -2.641 1.00 97.94 172 THR A C 1
ATOM 1270 O O . THR A 1 172 ? 5.651 6.501 -1.930 1.00 97.94 172 THR A O 1
ATOM 1273 N N . THR A 1 173 ? 6.739 5.002 -3.210 1.00 98.19 173 THR A N 1
ATOM 1274 C CA . THR A 1 173 ? 5.755 3.921 -3.026 1.00 98.19 173 THR A CA 1
ATOM 1275 C C . THR A 1 173 ? 5.625 3.540 -1.552 1.00 98.19 173 THR A C 1
ATOM 1277 O O . THR A 1 173 ? 4.515 3.484 -1.014 1.00 98.19 173 THR A O 1
ATOM 1280 N N . GLY A 1 174 ? 6.758 3.341 -0.871 1.00 98.06 174 GLY A N 1
ATOM 1281 C CA . GLY A 1 174 ? 6.798 3.012 0.550 1.00 98.06 174 GLY A CA 1
ATOM 1282 C C . GLY A 1 174 ? 6.144 4.082 1.426 1.00 98.06 174 GLY A C 1
ATOM 1283 O O . GLY A 1 174 ? 5.331 3.766 2.293 1.00 98.06 174 GLY A O 1
ATOM 1284 N N . VAL A 1 175 ? 6.436 5.360 1.173 1.00 98.62 175 VAL A N 1
ATOM 1285 C CA . VAL A 1 175 ? 5.869 6.498 1.915 1.00 98.62 175 VAL A CA 1
ATOM 1286 C C . VAL A 1 175 ? 4.363 6.626 1.689 1.00 98.62 175 VAL A C 1
ATOM 1288 O O . VAL A 1 175 ? 3.617 6.857 2.643 1.00 98.62 175 VAL A O 1
ATOM 1291 N N . LEU A 1 176 ? 3.891 6.427 0.457 1.00 98.62 176 LEU A N 1
ATOM 1292 C CA . LEU A 1 176 ? 2.462 6.428 0.149 1.00 98.62 176 LEU A CA 1
ATOM 1293 C C . LEU A 1 176 ? 1.724 5.319 0.920 1.00 98.62 176 LEU A C 1
ATOM 1295 O O . LEU A 1 176 ? 0.687 5.569 1.543 1.00 98.62 176 LEU A O 1
ATOM 1299 N N . MET A 1 177 ? 2.287 4.109 0.946 1.00 98.75 177 MET A N 1
ATOM 1300 C CA . MET A 1 177 ? 1.736 2.990 1.712 1.00 98.75 177 MET A CA 1
ATOM 1301 C C . MET A 1 177 ? 1.847 3.205 3.229 1.00 98.75 177 MET A C 1
ATOM 1303 O O . MET A 1 177 ? 0.928 2.850 3.970 1.00 98.75 177 MET A O 1
ATOM 1307 N N . LEU A 1 178 ? 2.901 3.858 3.723 1.00 98.75 178 LEU A N 1
ATOM 1308 C CA . LEU A 1 178 ? 3.011 4.259 5.129 1.00 98.75 178 LEU A CA 1
ATOM 1309 C C . LEU A 1 178 ? 1.897 5.247 5.515 1.00 98.75 178 LEU A C 1
ATOM 1311 O O . LEU A 1 178 ? 1.265 5.094 6.561 1.00 98.75 178 LEU A O 1
ATOM 1315 N N . ALA A 1 179 ? 1.584 6.221 4.658 1.00 98.62 179 ALA A N 1
ATOM 1316 C CA . ALA A 1 179 ? 0.482 7.150 4.898 1.00 98.62 179 ALA A CA 1
ATOM 1317 C C . ALA A 1 179 ? -0.879 6.427 4.967 1.00 98.62 179 ALA A C 1
ATOM 1319 O O . ALA A 1 179 ? -1.682 6.703 5.867 1.00 98.62 179 ALA A O 1
ATOM 1320 N N . LEU A 1 180 ? -1.122 5.459 4.073 1.00 98.69 180 LEU A N 1
ATOM 1321 C CA . LEU A 1 180 ? -2.305 4.589 4.113 1.00 98.69 180 LEU A CA 1
ATOM 1322 C C . LEU A 1 180 ? -2.347 3.729 5.380 1.00 98.69 180 LEU A C 1
ATOM 1324 O O . LEU A 1 180 ? -3.400 3.638 6.012 1.00 98.69 180 LEU A O 1
ATOM 1328 N N . THR A 1 181 ? -1.209 3.166 5.788 1.00 98.75 181 THR A N 1
ATOM 1329 C CA . THR A 1 181 ? -1.052 2.369 7.014 1.00 98.75 181 THR A CA 1
ATOM 1330 C C . THR A 1 181 ? -1.538 3.140 8.233 1.00 98.75 181 THR A C 1
ATOM 1332 O O . THR A 1 181 ? -2.436 2.695 8.951 1.00 98.75 181 THR A O 1
ATOM 1335 N N . LEU A 1 182 ? -0.970 4.328 8.446 1.00 98.38 182 LEU A N 1
ATOM 1336 C CA . LEU A 1 182 ? -1.252 5.158 9.613 1.00 98.38 182 LEU A CA 1
ATOM 1337 C C . LEU A 1 182 ? -2.691 5.676 9.594 1.00 98.38 182 LEU A C 1
ATOM 1339 O O . LEU A 1 182 ? -3.366 5.670 10.624 1.00 98.38 182 LEU A O 1
ATOM 1343 N N . SER A 1 183 ? -3.187 6.068 8.418 1.00 97.81 183 SER A N 1
ATOM 1344 C CA . SER A 1 183 ? -4.554 6.570 8.259 1.00 97.81 183 SER A CA 1
ATOM 1345 C C . SER A 1 183 ? -5.599 5.484 8.518 1.00 97.81 183 SER A C 1
ATOM 1347 O O . SER A 1 183 ? -6.583 5.732 9.218 1.00 97.81 183 SER A O 1
ATOM 1349 N N . CYS A 1 184 ? -5.374 4.266 8.017 1.00 97.88 184 CYS A N 1
ATOM 1350 C CA . CYS A 1 184 ? -6.247 3.121 8.268 1.00 97.88 184 CYS A CA 1
ATOM 1351 C C . CYS A 1 184 ? -6.202 2.686 9.739 1.00 97.88 184 CYS A C 1
ATOM 1353 O O . CYS A 1 184 ? -7.257 2.484 10.340 1.00 97.88 184 CYS A O 1
ATOM 1355 N N . ALA A 1 185 ? -5.015 2.619 10.351 1.00 97.38 185 ALA A N 1
ATOM 1356 C CA . ALA A 1 185 ? -4.862 2.261 11.762 1.00 97.38 185 ALA A CA 1
ATOM 1357 C C . ALA A 1 185 ? -5.553 3.274 12.692 1.00 97.38 185 ALA A C 1
ATOM 1359 O O . ALA A 1 185 ? -6.303 2.889 13.589 1.00 97.38 185 ALA A O 1
ATOM 1360 N N . LEU A 1 186 ? -5.376 4.576 12.441 1.00 96.19 186 LEU A N 1
ATOM 1361 C CA . LEU A 1 186 ? -6.071 5.632 13.183 1.00 96.19 186 LEU A CA 1
ATOM 1362 C C . LEU A 1 186 ? -7.588 5.595 12.982 1.00 96.19 186 LEU A C 1
ATOM 1364 O O . LEU A 1 186 ? -8.342 5.850 13.922 1.00 96.19 186 LEU A O 1
ATOM 1368 N N . ALA A 1 187 ? -8.055 5.288 11.771 1.00 95.06 187 ALA A N 1
ATOM 1369 C CA . ALA A 1 187 ? -9.479 5.139 11.503 1.00 95.06 187 ALA A CA 1
ATOM 1370 C C . ALA A 1 187 ? -10.070 3.907 12.215 1.00 95.06 187 ALA A C 1
ATOM 1372 O O . ALA A 1 187 ? -11.197 3.979 12.706 1.00 95.06 187 ALA A O 1
ATOM 1373 N N . ALA A 1 188 ? -9.299 2.821 12.336 1.00 95.44 188 ALA A N 1
ATOM 1374 C CA . ALA A 1 188 ? -9.671 1.607 13.063 1.00 95.44 188 ALA A CA 1
ATOM 1375 C C . ALA A 1 188 ? -9.695 1.787 14.592 1.00 95.44 188 ALA A C 1
ATOM 1377 O O . ALA A 1 188 ? -10.352 1.018 15.287 1.00 95.44 188 ALA A O 1
ATOM 1378 N N . ALA A 1 189 ? -9.026 2.808 15.128 1.00 91.88 189 ALA A N 1
ATOM 1379 C CA . ALA A 1 189 ? -8.880 3.041 16.563 1.00 91.88 189 ALA A CA 1
ATOM 1380 C C . ALA A 1 189 ? -10.188 3.438 17.293 1.00 91.88 189 ALA A C 1
ATOM 1382 O O . ALA A 1 189 ? -10.231 3.451 18.524 1.00 91.88 189 ALA A O 1
ATOM 1383 N N . GLY A 1 190 ? -11.256 3.793 16.569 1.00 80.00 190 GLY A N 1
ATOM 1384 C CA . GLY A 1 190 ? -12.526 4.274 17.137 1.00 80.00 190 GLY A CA 1
ATOM 1385 C C . GLY A 1 190 ? -12.460 5.743 17.582 1.00 80.00 190 GLY A C 1
ATOM 1386 O O . GLY A 1 190 ? -13.208 6.573 17.070 1.00 80.00 190 GLY A O 1
ATOM 1387 N N . SER A 1 191 ? -11.488 6.104 18.429 1.00 86.06 191 SER A N 1
ATOM 1388 C CA . SER A 1 191 ? -11.265 7.470 18.938 1.00 86.06 191 SER A CA 1
ATOM 1389 C C . SER A 1 191 ? -9.828 7.973 18.721 1.00 86.06 191 SER A C 1
ATOM 1391 O O . SER A 1 191 ? -8.856 7.220 18.804 1.00 86.06 191 SER A O 1
ATOM 1393 N N . VAL A 1 192 ? -9.667 9.274 18.445 1.00 87.12 192 VAL A N 1
ATOM 1394 C CA . VAL A 1 192 ? -8.350 9.906 18.236 1.00 87.12 192 VAL A CA 1
ATOM 1395 C C . VAL A 1 192 ? -8.004 10.774 19.443 1.00 87.12 192 VAL A C 1
ATOM 1397 O O . VAL A 1 192 ? -8.419 11.929 19.530 1.00 87.12 192 VAL A O 1
ATOM 1400 N N . THR A 1 193 ? -7.226 10.218 20.369 1.00 91.38 193 THR A N 1
ATOM 1401 C CA . THR A 1 193 ? -6.696 10.928 21.543 1.00 91.38 193 THR A CA 1
ATOM 1402 C C . THR A 1 193 ? -5.358 11.607 21.228 1.00 91.38 193 THR A C 1
ATOM 1404 O O . THR A 1 193 ? -4.696 11.271 20.244 1.00 91.38 193 THR A O 1
ATOM 1407 N N . GLY A 1 194 ? -4.923 12.551 22.072 1.00 91.88 194 GLY A N 1
ATOM 1408 C CA . GLY A 1 194 ? -3.606 13.192 21.935 1.00 91.88 194 GLY A CA 1
ATOM 1409 C C . GLY A 1 194 ? -2.448 12.185 21.948 1.00 91.88 194 GLY A C 1
ATOM 1410 O O . GLY A 1 194 ? -1.561 12.262 21.104 1.00 91.88 194 GLY A O 1
ATOM 1411 N N . ALA A 1 195 ? -2.511 11.176 22.824 1.00 91.38 195 ALA A N 1
ATOM 1412 C CA . ALA A 1 195 ? -1.522 10.098 22.883 1.00 91.38 195 ALA A CA 1
ATOM 1413 C C . ALA A 1 195 ? -1.433 9.308 21.565 1.00 91.38 195 ALA A C 1
ATOM 1415 O O . ALA A 1 195 ? -0.337 9.054 21.072 1.00 91.38 195 ALA A O 1
ATOM 1416 N N . ARG A 1 196 ? -2.574 8.984 20.938 1.00 92.81 196 ARG A N 1
ATOM 1417 C CA . ARG A 1 196 ? -2.598 8.300 19.633 1.00 92.81 196 ARG A CA 1
ATOM 1418 C C . ARG A 1 196 ? -2.033 9.165 18.507 1.00 92.81 196 ARG A C 1
ATOM 1420 O O . ARG A 1 196 ? -1.388 8.628 17.611 1.00 92.81 196 ARG A O 1
ATOM 1427 N N . ARG A 1 197 ? -2.214 10.492 18.554 1.00 94.62 197 ARG A N 1
ATOM 1428 C CA . ARG A 1 197 ? -1.584 11.415 17.589 1.00 94.62 197 ARG A CA 1
ATOM 1429 C C . ARG A 1 197 ? -0.064 11.399 17.716 1.00 94.62 197 ARG A C 1
ATOM 1431 O O . ARG A 1 197 ? 0.613 11.241 16.706 1.00 94.62 197 ARG A O 1
ATOM 1438 N N . TRP A 1 198 ? 0.456 11.490 18.940 1.00 96.50 198 TRP A N 1
ATOM 1439 C CA . TRP A 1 198 ? 1.897 11.406 19.192 1.00 96.50 198 TRP A CA 1
ATOM 1440 C C . TRP A 1 198 ? 2.480 10.052 18.792 1.00 96.50 198 TRP A C 1
ATOM 1442 O O . TRP A 1 198 ? 3.506 10.012 18.121 1.00 96.50 198 TRP A O 1
ATOM 1452 N N . LEU A 1 199 ? 1.792 8.953 19.112 1.00 95.88 199 LEU A N 1
ATOM 1453 C CA . LEU A 1 199 ? 2.196 7.617 18.675 1.00 95.88 199 LEU A CA 1
ATOM 1454 C C . LEU A 1 199 ? 2.212 7.501 17.144 1.00 95.88 199 LEU A C 1
ATOM 1456 O O . LEU A 1 199 ? 3.151 6.947 16.585 1.00 95.88 199 LEU A O 1
ATOM 1460 N N . THR A 1 200 ? 1.210 8.060 16.460 1.00 97.12 200 THR A N 1
ATOM 1461 C CA . THR A 1 200 ? 1.172 8.078 14.989 1.00 97.12 200 THR A CA 1
ATOM 1462 C C . THR A 1 200 ? 2.350 8.860 14.422 1.00 97.12 200 THR A C 1
ATOM 1464 O O . THR A 1 200 ? 2.993 8.381 13.497 1.00 97.12 200 THR A O 1
ATOM 1467 N N . ALA A 1 201 ? 2.662 10.033 14.980 1.00 98.00 201 ALA A N 1
ATOM 1468 C CA . ALA A 1 201 ? 3.811 10.827 14.554 1.00 98.00 201 ALA A CA 1
ATOM 1469 C C . ALA A 1 201 ? 5.134 10.075 14.780 1.00 98.00 201 ALA A C 1
ATOM 1471 O O . ALA A 1 201 ? 5.972 10.028 13.884 1.00 98.00 201 ALA A O 1
ATOM 1472 N N . GLY A 1 202 ? 5.295 9.424 15.938 1.00 98.38 202 GLY A N 1
ATOM 1473 C CA . GLY A 1 202 ? 6.454 8.580 16.234 1.00 98.38 202 GLY A CA 1
ATOM 1474 C C . GLY A 1 202 ? 6.603 7.418 15.249 1.00 98.38 202 GLY A C 1
ATOM 1475 O O . GLY A 1 202 ? 7.683 7.213 14.701 1.00 98.38 202 GLY A O 1
ATOM 1476 N N . LEU A 1 203 ? 5.509 6.708 14.959 1.00 98.31 203 LEU A N 1
ATOM 1477 C CA . LEU A 1 203 ? 5.490 5.628 13.968 1.00 98.31 203 LEU A CA 1
ATOM 1478 C C . LEU A 1 203 ? 5.739 6.134 12.544 1.00 98.31 203 LEU A C 1
ATOM 1480 O O . LEU A 1 203 ? 6.401 5.445 11.777 1.00 98.31 203 LEU A O 1
ATOM 1484 N N . ALA A 1 204 ? 5.263 7.331 12.193 1.00 98.56 204 ALA A N 1
ATOM 1485 C CA . ALA A 1 204 ? 5.541 7.952 10.901 1.00 98.56 204 ALA A CA 1
ATOM 1486 C C . ALA A 1 204 ? 7.033 8.247 10.733 1.00 98.56 204 ALA A C 1
ATOM 1488 O O . ALA A 1 204 ? 7.615 7.884 9.716 1.00 98.56 204 ALA A O 1
ATOM 1489 N N . MET A 1 205 ? 7.661 8.859 11.742 1.00 98.50 205 MET A N 1
ATOM 1490 C CA . MET A 1 205 ? 9.092 9.168 11.714 1.00 98.50 205 MET A CA 1
ATOM 1491 C C . MET A 1 205 ? 9.941 7.895 11.681 1.00 98.50 205 MET A C 1
ATOM 1493 O O . MET A 1 205 ? 10.843 7.785 10.856 1.00 98.50 205 MET A O 1
ATOM 1497 N N . ALA A 1 206 ? 9.632 6.916 12.534 1.00 98.44 206 ALA A N 1
ATOM 1498 C CA . ALA A 1 206 ? 10.382 5.666 12.590 1.00 98.44 206 ALA A CA 1
ATOM 1499 C C . ALA A 1 206 ? 10.176 4.811 11.327 1.00 98.44 206 ALA A C 1
ATOM 1501 O O . ALA A 1 206 ? 11.134 4.250 10.803 1.00 98.44 206 ALA A O 1
ATOM 1502 N N . GLY A 1 207 ? 8.951 4.773 10.795 1.00 98.50 207 GLY A N 1
ATOM 1503 C CA . GLY A 1 207 ? 8.643 4.149 9.512 1.00 98.50 207 GLY A CA 1
ATOM 1504 C C . GLY A 1 207 ? 9.413 4.804 8.369 1.00 98.50 207 GLY A C 1
ATOM 1505 O O . GLY A 1 207 ? 10.102 4.110 7.633 1.00 98.50 207 GLY A O 1
ATOM 1506 N N . LEU A 1 208 ? 9.379 6.135 8.256 1.00 98.50 208 LEU A N 1
ATOM 1507 C CA . LEU A 1 208 ? 10.122 6.868 7.227 1.00 98.50 208 LEU A CA 1
ATOM 1508 C C . LEU A 1 208 ? 11.633 6.621 7.325 1.00 98.50 208 LEU A C 1
ATOM 1510 O O . LEU A 1 208 ? 12.276 6.384 6.303 1.00 98.50 208 LEU A O 1
ATOM 1514 N N . ALA A 1 209 ? 12.191 6.630 8.538 1.00 98.31 209 ALA A N 1
ATOM 1515 C CA . ALA A 1 209 ? 13.595 6.312 8.770 1.00 98.31 209 ALA A CA 1
ATOM 1516 C C . ALA A 1 209 ? 13.935 4.879 8.332 1.00 98.31 209 ALA A C 1
ATOM 1518 O O . ALA A 1 209 ? 14.926 4.681 7.637 1.00 98.31 209 ALA A O 1
ATOM 1519 N N . GLY A 1 210 ? 13.092 3.897 8.666 1.00 98.06 210 GLY A N 1
ATOM 1520 C CA . GLY A 1 210 ? 13.263 2.501 8.257 1.00 98.06 210 GLY A CA 1
ATOM 1521 C C . GLY A 1 210 ? 13.183 2.292 6.741 1.00 98.06 210 GLY A C 1
ATOM 1522 O O . GLY A 1 210 ? 14.048 1.639 6.154 1.00 98.06 210 GLY A O 1
ATOM 1523 N N . LEU A 1 211 ? 12.200 2.913 6.079 1.00 97.62 211 LEU A N 1
ATOM 1524 C CA . LEU A 1 211 ? 12.063 2.878 4.617 1.00 97.62 211 LEU A CA 1
ATOM 1525 C C . LEU A 1 211 ? 13.257 3.547 3.922 1.00 97.62 211 LEU A C 1
ATOM 1527 O O . LEU A 1 211 ? 13.778 3.022 2.942 1.00 97.62 211 LEU A O 1
ATOM 1531 N N . THR A 1 212 ? 13.724 4.677 4.456 1.00 96.81 212 THR A N 1
ATOM 1532 C CA . THR A 1 212 ? 14.898 5.386 3.930 1.00 96.81 212 THR A CA 1
ATOM 1533 C C . THR A 1 212 ? 16.165 4.556 4.124 1.00 96.81 212 THR A C 1
ATOM 1535 O O . THR A 1 212 ? 16.932 4.387 3.184 1.00 96.81 212 THR A O 1
ATOM 1538 N N . ALA A 1 213 ? 16.364 3.967 5.306 1.00 95.31 213 ALA A N 1
ATOM 1539 C CA . ALA A 1 213 ? 17.494 3.081 5.577 1.00 95.31 213 ALA A CA 1
ATOM 1540 C C . ALA A 1 213 ? 17.512 1.871 4.632 1.00 95.31 213 ALA A C 1
ATOM 1542 O O . ALA A 1 213 ? 18.568 1.523 4.115 1.00 95.31 213 ALA A O 1
ATOM 1543 N N . THR A 1 214 ? 16.343 1.291 4.336 1.00 93.81 214 THR A N 1
ATOM 1544 C CA . THR A 1 214 ? 16.199 0.184 3.370 1.00 93.81 214 THR A CA 1
ATOM 1545 C C . THR A 1 214 ? 16.680 0.566 1.964 1.00 93.81 214 THR A C 1
ATOM 1547 O O . THR A 1 214 ? 17.106 -0.307 1.218 1.00 93.81 214 THR A O 1
ATOM 1550 N N . ARG A 1 215 ? 16.631 1.856 1.603 1.00 91.00 215 ARG A N 1
ATOM 1551 C CA . ARG A 1 215 ? 17.060 2.378 0.294 1.00 91.00 215 ARG A CA 1
ATOM 1552 C C . ARG A 1 215 ? 18.472 2.957 0.267 1.00 91.00 215 ARG A C 1
ATOM 1554 O O . ARG A 1 215 ? 19.051 3.058 -0.806 1.00 91.00 215 ARG A O 1
ATOM 1561 N N . LEU A 1 216 ? 19.007 3.375 1.411 1.00 91.50 216 LEU A N 1
ATOM 1562 C CA . LEU A 1 216 ? 20.369 3.911 1.510 1.00 91.50 216 LEU A CA 1
ATOM 1563 C C . LEU A 1 216 ? 21.424 2.823 1.726 1.00 91.50 216 LEU A C 1
ATOM 1565 O O . LEU A 1 216 ? 22.608 3.070 1.507 1.00 91.50 216 LEU A O 1
ATOM 1569 N N . LEU A 1 217 ? 21.013 1.648 2.200 1.00 91.44 217 LEU A N 1
ATOM 1570 C CA . LEU A 1 217 ? 21.904 0.516 2.403 1.00 91.44 217 LEU A CA 1
ATOM 1571 C C . LEU A 1 217 ? 22.068 -0.297 1.111 1.00 91.44 217 LEU A C 1
ATOM 1573 O O . LEU A 1 217 ? 21.123 -0.378 0.326 1.00 91.44 217 LEU A O 1
ATOM 1577 N N . PRO A 1 218 ? 23.237 -0.934 0.908 1.00 87.62 218 PRO A N 1
ATOM 1578 C CA . PRO A 1 218 ? 23.406 -1.924 -0.149 1.00 87.62 218 PRO A CA 1
ATOM 1579 C C . PRO A 1 218 ? 22.393 -3.081 -0.027 1.00 87.62 218 PRO A C 1
ATOM 1581 O O . PRO A 1 218 ? 21.848 -3.288 1.065 1.00 87.62 218 PRO A O 1
ATOM 1584 N N . PRO A 1 219 ? 22.181 -3.868 -1.097 1.00 84.12 219 PRO A N 1
ATOM 1585 C CA . PRO A 1 219 ? 21.182 -4.940 -1.120 1.00 84.12 219 PRO A CA 1
ATOM 1586 C C . PRO A 1 219 ? 21.365 -5.973 0.001 1.00 84.12 219 PRO A C 1
ATOM 1588 O O . PRO A 1 219 ? 20.449 -6.192 0.789 1.00 84.12 219 PRO A O 1
ATOM 1591 N N . ASP A 1 220 ? 22.575 -6.509 0.183 1.00 85.06 220 ASP A N 1
ATOM 1592 C CA . ASP A 1 220 ? 22.843 -7.569 1.170 1.00 85.06 220 ASP A CA 1
ATOM 1593 C C . ASP A 1 220 ? 22.394 -7.228 2.613 1.00 85.06 220 ASP A C 1
ATOM 1595 O O . ASP A 1 220 ? 21.662 -8.010 3.229 1.00 85.06 220 ASP A O 1
ATOM 1599 N N . PRO A 1 221 ? 22.769 -6.073 3.206 1.00 89.69 221 PRO 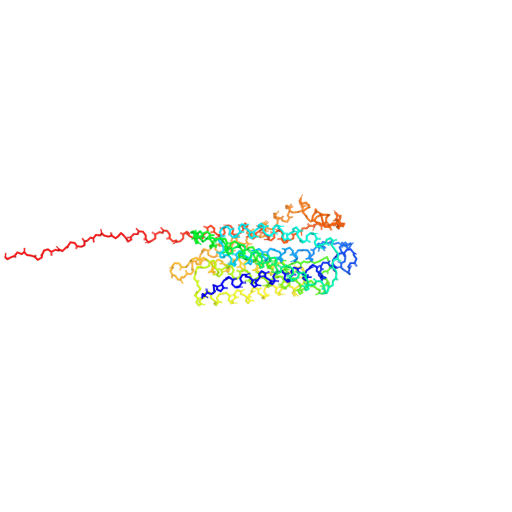A N 1
ATOM 1600 C CA . PRO A 1 221 ? 22.364 -5.734 4.569 1.00 89.69 221 PRO A CA 1
ATOM 1601 C C . PRO A 1 221 ? 20.923 -5.221 4.707 1.00 89.69 221 PRO A C 1
ATOM 1603 O O . PRO A 1 221 ? 20.474 -5.049 5.843 1.00 89.69 221 PRO A O 1
ATOM 1606 N N . ARG A 1 222 ? 20.180 -4.943 3.623 1.00 90.62 222 ARG A N 1
ATOM 1607 C CA . ARG A 1 222 ? 18.870 -4.263 3.725 1.00 90.62 222 ARG A CA 1
ATOM 1608 C C . ARG A 1 222 ? 17.747 -5.147 4.261 1.00 90.62 222 ARG A C 1
ATOM 1610 O O . ARG A 1 222 ? 16.734 -4.634 4.736 1.00 90.62 222 ARG A O 1
ATOM 1617 N N . VAL A 1 223 ? 17.919 -6.466 4.222 1.00 91.75 223 VAL A N 1
ATOM 1618 C CA . VAL A 1 223 ? 16.899 -7.430 4.656 1.00 91.75 223 VAL A CA 1
ATOM 1619 C C . VAL A 1 223 ? 16.541 -7.223 6.131 1.00 91.75 223 VAL A C 1
ATOM 1621 O O . VAL A 1 223 ? 15.368 -7.215 6.500 1.00 91.75 223 VAL A O 1
ATOM 1624 N N . LEU A 1 224 ? 17.537 -6.983 6.988 1.00 93.88 224 LEU A N 1
ATOM 1625 C CA . LEU A 1 224 ? 17.317 -6.758 8.417 1.00 93.88 224 LEU A CA 1
ATOM 1626 C C . LEU A 1 224 ? 16.504 -5.480 8.722 1.00 93.88 224 LEU A C 1
ATOM 1628 O O . LEU A 1 224 ? 15.491 -5.596 9.416 1.00 93.88 224 LEU A O 1
ATOM 1632 N N . PRO A 1 225 ? 16.873 -4.273 8.242 1.00 94.81 225 PRO A N 1
ATOM 1633 C CA . PRO A 1 225 ? 16.079 -3.065 8.463 1.00 94.81 225 PRO A CA 1
ATOM 1634 C C . PRO A 1 225 ? 14.699 -3.150 7.810 1.00 94.81 225 PRO A C 1
ATOM 1636 O O . PRO A 1 225 ? 13.739 -2.634 8.384 1.00 94.81 225 PRO A O 1
ATOM 1639 N N . MET A 1 226 ? 14.567 -3.851 6.681 1.00 95.44 226 MET A N 1
ATOM 1640 C CA . MET A 1 226 ? 13.278 -4.141 6.057 1.00 95.44 226 MET A CA 1
ATOM 1641 C C . MET A 1 226 ? 12.364 -4.908 7.033 1.00 95.44 226 MET A C 1
ATOM 1643 O O . MET A 1 226 ? 11.273 -4.437 7.372 1.00 95.44 226 MET A O 1
ATOM 1647 N N . TRP A 1 227 ? 12.838 -6.028 7.591 1.00 96.56 227 TRP A N 1
ATOM 1648 C CA . TRP A 1 227 ? 12.079 -6.803 8.579 1.00 96.56 227 TRP A CA 1
ATOM 1649 C C . TRP A 1 227 ? 11.810 -6.037 9.870 1.00 96.56 227 TRP A C 1
ATOM 1651 O O . TRP A 1 227 ? 10.681 -6.045 10.363 1.00 96.56 227 TRP A O 1
ATOM 1661 N N . ALA A 1 228 ? 12.813 -5.339 10.404 1.00 97.25 228 ALA A N 1
ATOM 1662 C CA . ALA A 1 228 ? 12.658 -4.532 11.608 1.00 97.25 228 ALA A CA 1
ATOM 1663 C C . ALA A 1 228 ? 11.575 -3.458 11.422 1.00 97.25 228 ALA A C 1
ATOM 1665 O O . ALA A 1 228 ? 10.733 -3.272 12.302 1.00 97.25 228 ALA A O 1
ATOM 1666 N N . THR A 1 229 ? 11.536 -2.812 10.252 1.00 98.25 229 THR A N 1
ATOM 1667 C CA . THR A 1 229 ? 10.513 -1.819 9.901 1.00 98.25 229 THR A CA 1
ATOM 1668 C C . THR A 1 229 ? 9.129 -2.461 9.803 1.00 98.25 229 THR A C 1
ATOM 1670 O O . THR A 1 229 ? 8.175 -1.926 10.365 1.00 98.25 229 THR A O 1
ATOM 1673 N N . ALA A 1 230 ? 8.998 -3.632 9.169 1.00 98.12 230 ALA A N 1
ATOM 1674 C CA . ALA A 1 230 ? 7.714 -4.333 9.080 1.00 98.12 230 ALA A CA 1
ATOM 1675 C C . ALA A 1 230 ? 7.166 -4.716 10.462 1.00 98.12 230 ALA A C 1
ATOM 1677 O O . ALA A 1 230 ? 6.003 -4.443 10.769 1.00 98.12 230 ALA A O 1
ATOM 1678 N N . VAL A 1 231 ? 8.011 -5.298 11.319 1.00 98.19 231 VAL A N 1
ATOM 1679 C CA . VAL A 1 231 ? 7.649 -5.674 12.694 1.00 98.19 231 VAL A CA 1
ATOM 1680 C C . VAL A 1 231 ? 7.258 -4.443 13.504 1.00 98.19 231 VAL A C 1
ATOM 1682 O O . VAL A 1 231 ? 6.228 -4.462 14.184 1.00 98.19 231 VAL A O 1
ATOM 1685 N N . LEU A 1 232 ? 8.035 -3.362 13.405 1.00 98.19 232 LEU A N 1
ATOM 1686 C CA . LEU A 1 232 ? 7.757 -2.095 14.075 1.00 98.19 232 LEU A CA 1
ATOM 1687 C C . LEU A 1 232 ? 6.394 -1.531 13.662 1.00 98.19 232 LEU A C 1
ATOM 1689 O O . LEU A 1 232 ? 5.580 -1.208 14.528 1.00 98.19 232 LEU A O 1
ATOM 1693 N N . LEU A 1 233 ? 6.129 -1.432 12.356 1.00 98.50 233 LEU A N 1
ATOM 1694 C CA . LEU A 1 233 ? 4.879 -0.882 11.835 1.00 98.50 233 LEU A CA 1
ATOM 1695 C C . LEU A 1 233 ? 3.684 -1.742 12.245 1.00 98.50 233 LEU A C 1
ATOM 1697 O O . LEU A 1 233 ? 2.722 -1.217 12.800 1.00 98.50 233 LEU A O 1
ATOM 1701 N N . LEU A 1 234 ? 3.749 -3.059 12.042 1.00 98.38 234 LEU A N 1
ATOM 1702 C CA . LEU A 1 234 ? 2.651 -3.967 12.382 1.00 98.38 234 LEU A CA 1
ATOM 1703 C C . LEU A 1 234 ? 2.375 -4.001 13.892 1.00 98.38 234 LEU A C 1
ATOM 1705 O O . LEU A 1 234 ? 1.215 -3.967 14.305 1.00 98.38 234 LEU A O 1
ATOM 1709 N N . THR A 1 235 ? 3.415 -3.981 14.730 1.00 97.69 235 THR A N 1
ATOM 1710 C CA . THR A 1 235 ? 3.253 -3.876 16.190 1.00 97.69 235 THR A CA 1
ATOM 1711 C C . THR A 1 235 ? 2.663 -2.517 16.573 1.00 97.69 235 THR A C 1
ATOM 1713 O O . THR A 1 235 ? 1.722 -2.448 17.366 1.00 97.69 235 THR A O 1
ATOM 1716 N N . GLY A 1 236 ? 3.142 -1.433 15.959 1.00 97.69 236 GLY A N 1
ATOM 1717 C CA . GLY A 1 236 ? 2.623 -0.079 16.142 1.00 97.69 236 GLY A CA 1
ATOM 1718 C C . GLY A 1 236 ? 1.145 0.063 15.772 1.00 97.69 236 GLY A C 1
ATOM 1719 O O . GLY A 1 236 ? 0.391 0.720 16.491 1.00 97.69 236 GLY A O 1
ATOM 1720 N N . ILE A 1 237 ? 0.696 -0.615 14.712 1.00 97.56 237 ILE A N 1
ATOM 1721 C CA . ILE A 1 237 ? -0.721 -0.683 14.330 1.00 97.56 237 ILE A CA 1
ATOM 1722 C C . ILE A 1 237 ? -1.557 -1.279 15.461 1.00 97.56 237 ILE A C 1
ATOM 1724 O O . ILE A 1 237 ? -2.628 -0.747 15.748 1.00 97.56 237 ILE A O 1
ATOM 1728 N N . THR A 1 238 ? -1.084 -2.329 16.145 1.00 96.19 238 THR A N 1
ATOM 1729 C CA . THR A 1 238 ? -1.828 -2.895 17.286 1.00 96.19 238 THR A CA 1
ATOM 1730 C C . THR A 1 238 ? -1.987 -1.872 18.412 1.00 96.19 238 THR A C 1
ATOM 1732 O O . THR A 1 238 ? -3.083 -1.721 18.944 1.00 96.19 238 THR A O 1
ATOM 1735 N N . LEU A 1 239 ? -0.935 -1.107 18.729 1.00 95.31 239 LEU A N 1
ATOM 1736 C CA . LEU A 1 239 ? -0.973 -0.054 19.752 1.00 95.31 239 LEU A CA 1
ATOM 1737 C C . LEU A 1 239 ? -1.920 1.096 19.370 1.00 95.31 239 LEU A C 1
ATOM 1739 O O . LEU A 1 239 ? -2.598 1.662 20.233 1.00 95.31 239 LEU A O 1
ATOM 1743 N N . LEU A 1 240 ? -1.985 1.442 18.081 1.00 95.19 240 LEU A N 1
ATOM 1744 C CA . LEU A 1 240 ? -2.879 2.481 17.577 1.00 95.19 240 LEU A CA 1
ATOM 1745 C C . LEU A 1 240 ? -4.343 2.033 17.553 1.00 95.19 240 LEU A C 1
ATOM 1747 O O . LEU A 1 240 ? -5.209 2.767 18.028 1.00 95.19 240 LEU A O 1
ATOM 1751 N N . ALA A 1 241 ? -4.615 0.863 16.977 1.00 94.75 241 ALA A N 1
ATOM 1752 C CA . ALA A 1 241 ? -5.948 0.478 16.532 1.00 94.75 241 ALA A CA 1
ATOM 1753 C C . ALA A 1 241 ? -6.739 -0.371 17.539 1.00 94.75 241 ALA A C 1
ATOM 1755 O O . ALA A 1 241 ? -7.974 -0.354 17.502 1.00 94.75 241 ALA A O 1
ATOM 1756 N N . TRP A 1 242 ? -6.066 -1.116 18.423 1.00 94.19 242 TRP A N 1
ATOM 1757 C CA . TRP A 1 242 ? -6.749 -1.899 19.453 1.00 94.19 242 TRP A CA 1
ATOM 1758 C C . TRP A 1 242 ? -7.340 -1.009 20.550 1.00 94.19 242 TRP A C 1
ATOM 1760 O O . TRP A 1 242 ? -6.918 0.132 20.765 1.00 94.19 242 TRP A O 1
ATOM 1770 N N . ASP A 1 243 ? -8.366 -1.537 21.216 1.00 89.12 243 ASP A N 1
ATOM 1771 C CA . ASP A 1 243 ? -9.059 -0.859 22.307 1.00 89.12 243 ASP A CA 1
ATOM 1772 C C . ASP A 1 243 ? -8.194 -0.800 23.572 1.00 89.12 243 ASP A C 1
ATOM 1774 O O . ASP A 1 243 ? -7.523 -1.770 23.924 1.00 89.12 243 ASP A O 1
ATOM 1778 N N . HIS A 1 244 ? -8.266 0.342 24.263 1.00 87.19 244 HIS A N 1
ATOM 1779 C CA . HIS A 1 244 ? -7.595 0.611 25.538 1.00 87.19 244 HIS A CA 1
ATOM 1780 C C . HIS A 1 244 ? -8.668 0.847 26.614 1.00 87.19 244 HIS A C 1
ATOM 1782 O O . HIS A 1 244 ? -8.956 2.009 26.907 1.00 87.19 244 HIS A O 1
ATOM 1788 N N . PRO A 1 245 ? -9.325 -0.210 27.138 1.00 79.06 245 PRO A N 1
ATOM 1789 C CA . PRO A 1 245 ? -10.497 -0.077 28.013 1.00 79.06 245 PRO A CA 1
ATOM 1790 C C . PRO A 1 245 ? -10.200 0.747 29.275 1.00 79.06 245 PRO A C 1
ATOM 1792 O O . PRO A 1 245 ? -10.964 1.648 29.602 1.00 79.06 245 PRO A O 1
ATOM 1795 N N . ASP A 1 246 ? -9.026 0.556 29.881 1.00 81.62 246 ASP A N 1
ATOM 1796 C CA . ASP A 1 246 ? -8.580 1.309 31.066 1.00 81.62 246 ASP A CA 1
ATOM 1797 C C . ASP A 1 246 ? -7.811 2.598 30.709 1.00 81.62 246 ASP A C 1
ATOM 1799 O O . ASP A 1 246 ? -7.050 3.146 31.511 1.00 81.62 246 ASP A O 1
ATOM 1803 N N . GLY A 1 247 ? -7.895 3.042 29.450 1.00 82.19 247 GLY A N 1
ATOM 1804 C CA . GLY A 1 247 ? -7.080 4.134 28.913 1.00 82.19 247 GLY A CA 1
ATOM 1805 C C . GLY A 1 247 ? -5.585 3.807 28.791 1.00 82.19 247 GLY A C 1
ATOM 1806 O O . GLY A 1 247 ? -4.794 4.690 28.454 1.00 82.19 247 GLY A O 1
ATOM 1807 N N . ARG A 1 248 ? -5.181 2.554 29.045 1.00 85.69 248 ARG A N 1
ATOM 1808 C CA . ARG A 1 248 ? -3.792 2.081 28.982 1.00 85.69 248 ARG A CA 1
ATOM 1809 C C . ARG A 1 248 ? -3.659 0.856 28.066 1.00 85.69 248 ARG A C 1
ATOM 1811 O O . ARG A 1 248 ? -4.550 0.010 28.066 1.00 85.69 248 ARG A O 1
ATOM 1818 N N . PRO A 1 249 ? -2.545 0.731 27.321 1.00 87.31 249 PRO A N 1
ATOM 1819 C CA . PRO A 1 249 ? -2.272 -0.453 26.517 1.00 87.31 249 PRO A CA 1
ATOM 1820 C C . PRO A 1 249 ? -1.955 -1.661 27.403 1.00 87.31 249 PRO A C 1
ATOM 1822 O O . PRO A 1 249 ? -1.133 -1.585 28.319 1.00 87.31 249 PRO A O 1
ATOM 1825 N N . HIS A 1 250 ? -2.547 -2.812 27.087 1.00 89.50 250 HIS A N 1
ATOM 1826 C CA . HIS A 1 250 ? -2.163 -4.084 27.697 1.00 89.50 250 HIS A CA 1
ATOM 1827 C C . HIS A 1 250 ? -0.869 -4.589 27.051 1.00 89.50 250 HIS A C 1
ATOM 1829 O O . HIS A 1 250 ? -0.899 -5.376 26.102 1.00 89.50 250 HIS A O 1
ATOM 1835 N N . TRP A 1 251 ? 0.276 -4.132 27.563 1.00 92.25 251 TRP A N 1
ATOM 1836 C CA . TRP A 1 251 ? 1.599 -4.397 26.986 1.00 92.25 251 TRP A CA 1
ATOM 1837 C C . TRP A 1 251 ? 1.865 -5.871 26.669 1.00 92.25 251 TRP A C 1
ATOM 1839 O O . TRP A 1 251 ? 2.398 -6.157 25.603 1.00 92.25 251 TRP A O 1
ATOM 1849 N N . GLY A 1 252 ? 1.414 -6.811 27.507 1.00 93.00 252 GLY A N 1
ATOM 1850 C CA . GLY A 1 252 ? 1.571 -8.246 27.241 1.00 93.00 252 GLY A CA 1
ATOM 1851 C C . GLY A 1 252 ? 0.955 -8.702 25.910 1.00 93.00 252 GLY A C 1
ATOM 1852 O O . GLY A 1 252 ? 1.567 -9.487 25.191 1.00 93.00 252 GLY A O 1
ATOM 1853 N N . ARG A 1 253 ? -0.210 -8.160 25.521 1.00 91.62 253 ARG A N 1
ATOM 1854 C CA . ARG A 1 253 ? -0.855 -8.489 24.236 1.00 91.62 253 ARG A CA 1
ATOM 1855 C C . ARG A 1 253 ? -0.088 -7.910 23.049 1.00 91.62 253 ARG A C 1
ATOM 1857 O O . ARG A 1 253 ? 0.047 -8.579 22.031 1.00 91.62 253 ARG A O 1
ATOM 1864 N N . HIS A 1 254 ? 0.428 -6.689 23.183 1.00 92.56 254 HIS A N 1
ATOM 1865 C CA . HIS A 1 254 ? 1.208 -6.035 22.129 1.00 92.56 254 HIS A CA 1
ATOM 1866 C C . HIS A 1 254 ? 2.586 -6.677 21.950 1.00 92.56 254 HIS A C 1
ATOM 1868 O O . HIS A 1 254 ? 3.017 -6.872 20.818 1.00 92.56 254 HIS A O 1
ATOM 1874 N N . VAL A 1 255 ? 3.247 -7.067 23.046 1.00 94.75 255 VAL A N 1
ATOM 1875 C CA . VAL A 1 255 ? 4.507 -7.824 23.009 1.00 94.75 255 VAL A CA 1
ATOM 1876 C C . VAL A 1 255 ? 4.284 -9.181 22.346 1.00 94.75 255 VAL A C 1
ATOM 1878 O O . VAL A 1 255 ? 5.019 -9.530 21.428 1.00 94.75 255 VAL A O 1
ATOM 1881 N N . LEU A 1 256 ? 3.235 -9.915 22.733 1.00 95.44 256 LEU A N 1
ATOM 1882 C CA . LEU A 1 256 ? 2.903 -11.196 22.107 1.00 95.44 256 LEU A CA 1
ATOM 1883 C C . LEU A 1 256 ? 2.605 -11.048 20.609 1.00 95.44 256 LEU A C 1
ATOM 1885 O O . LEU A 1 256 ? 3.070 -11.860 19.809 1.00 95.44 256 LEU A O 1
ATOM 1889 N N . ALA A 1 257 ? 1.864 -10.007 20.219 1.00 94.12 257 ALA A N 1
ATOM 1890 C CA . ALA A 1 257 ? 1.624 -9.696 18.815 1.00 94.12 257 ALA A CA 1
ATOM 1891 C C . ALA A 1 257 ? 2.938 -9.404 18.080 1.00 94.12 257 ALA A C 1
ATOM 1893 O O . ALA A 1 257 ? 3.184 -10.002 17.039 1.00 94.12 257 ALA A O 1
ATOM 1894 N N . GLY A 1 258 ? 3.803 -8.557 18.645 1.00 96.25 258 GLY A N 1
ATOM 1895 C CA . GLY A 1 258 ? 5.101 -8.223 18.063 1.00 96.25 258 GLY A CA 1
ATOM 1896 C C . GLY A 1 258 ? 6.005 -9.441 17.878 1.00 96.25 258 GLY A C 1
ATOM 1897 O O . GLY A 1 258 ? 6.548 -9.626 16.794 1.00 96.25 258 GLY A O 1
ATOM 1898 N N . VAL A 1 259 ? 6.096 -10.325 18.878 1.00 97.06 259 VAL A N 1
ATOM 1899 C CA . VAL A 1 259 ? 6.847 -11.591 18.779 1.00 97.06 259 VAL A CA 1
ATOM 1900 C C . VAL A 1 259 ? 6.247 -12.502 17.705 1.00 97.06 259 VAL A C 1
ATOM 1902 O O . VAL A 1 259 ? 6.973 -13.043 16.874 1.00 97.06 259 VAL A O 1
ATOM 1905 N N . SER A 1 260 ? 4.917 -12.627 17.672 1.00 95.88 260 SER A N 1
ATOM 1906 C CA . SER A 1 260 ? 4.220 -13.440 16.667 1.00 95.88 260 SER A CA 1
ATOM 1907 C C . SER A 1 260 ? 4.442 -12.908 15.251 1.00 95.88 260 SER A C 1
ATOM 1909 O O . SER A 1 260 ? 4.601 -13.694 14.325 1.00 95.88 260 SER A O 1
ATOM 1911 N N . ILE A 1 261 ? 4.483 -11.584 15.071 1.00 97.19 261 ILE A N 1
ATOM 1912 C CA . ILE A 1 261 ? 4.788 -10.941 13.789 1.00 97.19 261 ILE A CA 1
ATOM 1913 C C . ILE A 1 261 ? 6.257 -11.165 13.418 1.00 97.19 261 ILE A C 1
ATOM 1915 O O . ILE A 1 261 ? 6.530 -11.560 12.291 1.00 97.19 261 ILE A O 1
ATOM 1919 N N . ALA A 1 262 ? 7.191 -10.958 14.351 1.00 97.31 262 ALA A N 1
ATOM 1920 C CA . ALA A 1 262 ? 8.627 -11.099 14.108 1.00 97.31 262 ALA A CA 1
ATOM 1921 C C . ALA A 1 262 ? 9.019 -12.503 13.633 1.00 97.31 262 ALA A C 1
ATOM 1923 O O . ALA A 1 262 ? 9.905 -12.636 12.795 1.00 97.31 262 ALA A O 1
ATOM 1924 N N . VAL A 1 263 ? 8.339 -13.537 14.131 1.00 97.38 263 VAL A N 1
ATOM 1925 C CA . VAL A 1 263 ? 8.561 -14.927 13.707 1.00 97.38 263 VAL A CA 1
ATOM 1926 C C . VAL A 1 263 ? 7.667 -15.303 12.523 1.00 97.38 263 VAL A C 1
ATOM 1928 O O . VAL A 1 263 ? 8.127 -15.892 11.548 1.00 97.38 263 VAL A O 1
ATOM 1931 N N . GLY A 1 264 ? 6.379 -14.968 12.593 1.00 96.94 264 GLY A N 1
ATOM 1932 C CA . GLY A 1 264 ? 5.372 -15.427 11.640 1.00 96.94 264 GLY A CA 1
ATOM 1933 C C . GLY A 1 264 ? 5.463 -14.763 10.270 1.00 96.94 264 GLY A C 1
ATOM 1934 O O . GLY A 1 264 ? 5.222 -15.432 9.269 1.00 96.94 264 GLY A O 1
ATOM 1935 N N . LEU A 1 265 ? 5.823 -13.476 10.197 1.00 96.50 265 LEU A N 1
ATOM 1936 C CA . LEU A 1 265 ? 5.903 -12.757 8.925 1.00 96.50 265 LEU A CA 1
ATOM 1937 C C . LEU A 1 265 ? 7.021 -13.312 8.014 1.00 96.50 265 LEU A C 1
ATOM 1939 O O . LEU A 1 265 ? 6.700 -13.625 6.869 1.00 96.50 265 LEU A O 1
ATOM 1943 N N . PRO A 1 266 ? 8.279 -13.507 8.469 1.00 96.69 266 PRO A N 1
ATOM 1944 C CA . PRO A 1 266 ? 9.315 -14.117 7.632 1.00 96.69 266 PRO A CA 1
ATOM 1945 C C . PRO A 1 266 ? 8.942 -15.519 7.144 1.00 96.69 266 PRO A C 1
ATOM 1947 O O . PRO A 1 266 ? 9.076 -15.809 5.958 1.00 96.69 266 PRO A O 1
ATOM 1950 N N . VAL A 1 267 ? 8.406 -16.369 8.030 1.00 97.38 267 VAL A N 1
ATOM 1951 C CA . VAL A 1 267 ? 7.953 -17.725 7.670 1.00 97.38 267 VAL A CA 1
ATOM 1952 C C . VAL A 1 267 ? 6.860 -17.669 6.604 1.00 97.38 267 VAL A C 1
ATOM 1954 O O . VAL A 1 267 ? 6.928 -18.384 5.606 1.00 97.38 267 VAL A O 1
ATOM 1957 N N . LEU A 1 268 ? 5.869 -16.792 6.782 1.00 97.31 268 LEU A N 1
ATOM 1958 C CA . LEU A 1 268 ? 4.786 -16.612 5.823 1.00 97.31 268 LEU A CA 1
ATOM 1959 C C . LEU A 1 268 ? 5.301 -16.117 4.468 1.00 97.31 268 LEU A C 1
ATOM 1961 O O . LEU A 1 268 ? 4.869 -16.624 3.439 1.00 97.31 268 LEU A O 1
ATOM 1965 N N . VAL A 1 269 ? 6.230 -15.161 4.454 1.00 95.75 269 VAL A N 1
ATOM 1966 C CA . VAL A 1 269 ? 6.817 -14.643 3.212 1.00 95.75 269 VAL A CA 1
ATOM 1967 C C . VAL A 1 269 ? 7.620 -15.717 2.489 1.00 95.75 269 VAL A C 1
ATOM 1969 O O . VAL A 1 269 ? 7.441 -15.861 1.288 1.00 95.75 269 VAL A O 1
ATOM 1972 N N . ILE A 1 270 ? 8.421 -16.525 3.191 1.00 95.19 270 ILE A N 1
ATOM 1973 C CA . ILE A 1 270 ? 9.144 -17.655 2.581 1.00 95.19 270 ILE A CA 1
ATOM 1974 C C . ILE A 1 270 ? 8.162 -18.623 1.907 1.00 95.19 270 ILE A C 1
ATOM 1976 O O . ILE A 1 270 ? 8.363 -19.009 0.754 1.00 95.19 270 ILE A O 1
ATOM 1980 N N . ILE A 1 271 ? 7.073 -18.982 2.597 1.00 95.75 271 ILE A N 1
ATOM 1981 C CA . ILE A 1 271 ? 6.025 -19.851 2.041 1.00 95.75 271 ILE A CA 1
ATOM 1982 C C . ILE A 1 271 ? 5.402 -19.212 0.797 1.00 95.75 271 ILE A C 1
ATOM 1984 O O . ILE A 1 271 ? 5.274 -19.875 -0.228 1.00 95.75 271 ILE A O 1
ATOM 1988 N N . LEU A 1 272 ? 5.030 -17.932 0.863 1.00 94.50 272 LEU A N 1
ATOM 1989 C CA . LEU A 1 272 ? 4.377 -17.236 -0.244 1.00 94.50 272 LEU A CA 1
ATOM 1990 C C . LEU A 1 272 ? 5.297 -17.071 -1.453 1.00 94.50 272 LEU A C 1
ATOM 1992 O O . LEU A 1 272 ? 4.845 -17.354 -2.554 1.00 94.50 272 LEU A O 1
ATOM 1996 N N . VAL A 1 273 ? 6.566 -16.703 -1.253 1.00 91.06 273 VAL A N 1
ATOM 1997 C CA . VAL A 1 273 ? 7.583 -16.642 -2.318 1.00 91.06 273 VAL A CA 1
ATOM 1998 C C . VAL A 1 273 ? 7.743 -18.010 -2.979 1.00 91.06 273 VAL A C 1
ATOM 2000 O O . VAL A 1 273 ? 7.753 -18.117 -4.203 1.00 91.06 273 VAL A O 1
ATOM 2003 N N . THR A 1 274 ? 7.792 -19.078 -2.177 1.00 91.12 274 THR A N 1
ATOM 2004 C CA . THR A 1 274 ? 7.866 -20.452 -2.693 1.00 91.12 274 THR A CA 1
ATOM 2005 C C . THR A 1 274 ? 6.631 -20.796 -3.526 1.00 91.12 274 THR A C 1
ATOM 2007 O O . THR A 1 274 ? 6.759 -21.342 -4.614 1.00 91.12 274 THR A O 1
ATOM 2010 N N . VAL A 1 275 ? 5.430 -20.444 -3.059 1.00 90.88 275 VAL A N 1
ATOM 2011 C CA . VAL A 1 275 ? 4.183 -20.682 -3.803 1.00 90.88 275 VAL A CA 1
ATOM 2012 C C . VAL A 1 275 ? 4.139 -19.869 -5.097 1.00 90.88 275 VAL A C 1
ATOM 2014 O O . VAL A 1 275 ? 3.759 -20.410 -6.130 1.00 90.88 275 VAL A O 1
ATOM 2017 N N . THR A 1 276 ? 4.544 -18.598 -5.080 1.00 86.88 276 THR A N 1
ATOM 2018 C CA . THR A 1 276 ? 4.577 -17.761 -6.289 1.00 86.88 276 THR A CA 1
ATOM 2019 C C . THR A 1 276 ? 5.634 -18.214 -7.288 1.00 86.88 276 THR A C 1
ATOM 2021 O O . THR A 1 276 ? 5.416 -18.061 -8.477 1.00 86.88 276 THR A O 1
ATOM 2024 N N . ASN A 1 277 ? 6.726 -18.841 -6.847 1.00 84.31 277 ASN A N 1
ATOM 2025 C CA . ASN A 1 277 ? 7.679 -19.483 -7.758 1.00 84.31 277 ASN A CA 1
ATOM 2026 C C . ASN A 1 277 ? 7.088 -20.716 -8.462 1.00 84.31 277 ASN A C 1
ATOM 2028 O O . ASN A 1 277 ? 7.527 -21.079 -9.547 1.00 84.31 277 ASN A O 1
ATOM 2032 N N . LEU A 1 278 ? 6.090 -21.368 -7.859 1.00 86.75 278 LEU A N 1
ATOM 2033 C CA . LEU A 1 278 ? 5.409 -22.531 -8.439 1.00 86.75 278 LEU A CA 1
ATOM 2034 C C . LEU A 1 278 ? 4.204 -22.151 -9.314 1.00 86.75 278 LEU A C 1
ATOM 2036 O O . LEU A 1 278 ? 3.712 -22.985 -10.073 1.00 86.75 278 LEU A O 1
ATOM 2040 N N . VAL A 1 279 ? 3.706 -20.916 -9.204 1.00 86.00 279 VAL A N 1
ATOM 2041 C CA . VAL A 1 279 ? 2.547 -20.421 -9.956 1.00 86.00 279 VAL A CA 1
ATOM 2042 C C . VAL A 1 279 ? 3.002 -19.254 -10.830 1.00 86.00 279 VAL A C 1
ATOM 2044 O O . VAL A 1 279 ? 3.298 -18.196 -10.283 1.00 86.00 279 VAL A O 1
ATOM 2047 N N . PRO A 1 280 ? 3.008 -19.377 -12.170 1.00 81.12 280 PRO A N 1
ATOM 2048 C CA . PRO A 1 280 ? 3.607 -18.388 -13.070 1.00 81.12 280 PRO A CA 1
ATOM 2049 C C . PRO A 1 280 ? 2.729 -17.133 -13.240 1.00 81.12 280 PRO A C 1
ATOM 2051 O O . PRO A 1 280 ? 2.310 -16.791 -14.343 1.00 81.12 280 PRO A O 1
ATOM 2054 N N . ILE A 1 281 ? 2.421 -16.428 -12.149 1.00 80.62 281 ILE A N 1
ATOM 2055 C CA . ILE A 1 281 ? 1.579 -15.224 -12.164 1.00 80.62 281 ILE A CA 1
ATOM 2056 C C . ILE A 1 281 ? 2.268 -14.114 -12.964 1.00 80.62 281 ILE A C 1
ATOM 2058 O O . ILE A 1 281 ? 1.625 -13.501 -13.814 1.00 80.62 281 ILE A O 1
ATOM 2062 N N . GLY A 1 282 ? 3.565 -13.884 -12.722 1.00 76.62 282 GLY A N 1
ATOM 2063 C CA . GLY A 1 282 ? 4.376 -12.900 -13.447 1.00 76.62 282 GLY A CA 1
ATOM 2064 C C . GLY A 1 282 ? 4.344 -13.128 -14.962 1.00 76.62 282 GLY A C 1
ATOM 2065 O O . GLY A 1 282 ? 3.806 -12.273 -15.668 1.00 76.62 282 GLY A O 1
ATOM 2066 N N . PRO A 1 283 ? 4.789 -14.301 -15.456 1.00 78.44 283 PRO A N 1
ATOM 2067 C CA . PRO A 1 283 ? 4.766 -14.637 -16.878 1.00 78.44 283 PRO A CA 1
ATOM 2068 C C . PRO A 1 283 ? 3.388 -14.504 -17.523 1.00 78.44 283 PRO A C 1
ATOM 2070 O O . PRO A 1 283 ? 3.272 -13.966 -18.621 1.00 78.44 283 PRO A O 1
ATOM 2073 N N . VAL A 1 284 ? 2.327 -14.961 -16.843 1.00 84.12 284 VAL A N 1
ATOM 2074 C CA . VAL A 1 284 ? 0.956 -14.864 -17.366 1.00 84.12 284 VAL A CA 1
ATOM 2075 C C . VAL A 1 284 ? 0.536 -13.405 -17.518 1.00 84.12 284 VAL A C 1
ATOM 2077 O O . VAL A 1 284 ? -0.028 -13.048 -18.549 1.00 84.12 284 VAL A O 1
ATOM 2080 N N . MET A 1 285 ? 0.827 -12.548 -16.536 1.00 80.25 285 MET A N 1
ATOM 2081 C CA . MET A 1 285 ? 0.506 -11.121 -16.626 1.00 80.25 285 MET A CA 1
ATOM 2082 C C . MET A 1 285 ? 1.330 -10.416 -17.711 1.00 80.25 285 MET A C 1
ATOM 2084 O O . MET A 1 285 ? 0.752 -9.643 -18.472 1.00 80.25 285 MET A O 1
ATOM 2088 N N . THR A 1 286 ? 2.624 -10.734 -17.846 1.00 76.81 286 THR A N 1
ATOM 2089 C CA . THR A 1 286 ? 3.486 -10.242 -18.940 1.00 76.81 286 THR A CA 1
ATOM 2090 C C . THR A 1 286 ? 2.915 -10.624 -20.310 1.00 76.81 286 THR A C 1
ATOM 2092 O O . THR A 1 286 ? 2.737 -9.777 -21.182 1.00 76.81 286 THR A O 1
ATOM 2095 N N . ALA A 1 287 ? 2.556 -11.897 -20.494 1.00 82.31 287 ALA A N 1
ATOM 2096 C CA . ALA A 1 287 ? 1.997 -12.386 -21.751 1.00 82.31 287 ALA A CA 1
ATOM 2097 C C . ALA A 1 287 ? 0.629 -11.750 -22.053 1.00 82.31 287 ALA A C 1
ATOM 2099 O O . ALA A 1 287 ? 0.328 -11.391 -23.195 1.00 82.31 287 ALA A O 1
ATOM 2100 N N . LEU A 1 288 ? -0.206 -11.556 -21.026 1.00 85.56 288 LEU A N 1
ATOM 2101 C CA . LEU A 1 288 ? -1.476 -10.843 -21.155 1.00 85.56 288 LEU A CA 1
ATOM 2102 C C . LEU A 1 288 ? -1.292 -9.368 -21.511 1.00 85.56 288 LEU A C 1
ATOM 2104 O O . LEU A 1 288 ? -2.199 -8.815 -22.128 1.00 85.56 288 LEU A O 1
ATOM 2108 N N . SER A 1 289 ? -0.152 -8.744 -21.203 1.00 77.12 289 SER A N 1
ATOM 2109 C CA . SER A 1 289 ? 0.166 -7.402 -21.695 1.00 77.12 289 SER A CA 1
ATOM 2110 C C . SER A 1 289 ? 0.874 -7.380 -23.051 1.00 77.12 289 SER A C 1
ATOM 2112 O O . SER A 1 289 ? 1.140 -6.313 -23.579 1.00 77.12 289 SER A O 1
ATOM 2114 N N . GLY A 1 290 ? 1.050 -8.534 -23.706 1.00 78.31 290 GLY A N 1
ATOM 2115 C CA . GLY A 1 290 ? 1.662 -8.620 -25.040 1.00 78.31 290 GLY A CA 1
ATOM 2116 C C . GLY A 1 290 ? 3.192 -8.588 -25.030 1.00 78.31 290 GLY A C 1
ATOM 2117 O O . GLY A 1 290 ? 3.800 -8.583 -26.097 1.00 78.31 290 GLY A O 1
ATOM 2118 N N . ASN A 1 291 ? 3.798 -8.622 -23.845 1.00 76.38 291 ASN A N 1
ATOM 2119 C CA . ASN A 1 291 ? 5.240 -8.624 -23.659 1.00 76.38 291 ASN A CA 1
ATOM 2120 C C . ASN A 1 291 ? 5.810 -10.053 -23.679 1.00 76.38 291 ASN A C 1
ATOM 2122 O O . ASN A 1 291 ? 5.112 -11.031 -23.391 1.00 76.38 291 ASN A O 1
ATOM 2126 N N . ILE A 1 292 ? 7.097 -10.181 -24.016 1.00 72.31 292 ILE A N 1
ATOM 2127 C CA . ILE A 1 292 ? 7.803 -11.469 -24.020 1.00 72.31 292 ILE A CA 1
ATOM 2128 C C . ILE A 1 292 ? 8.027 -11.896 -22.566 1.00 72.31 292 ILE A C 1
ATOM 2130 O O . ILE A 1 292 ? 8.704 -11.206 -21.809 1.00 72.31 292 ILE A O 1
ATOM 2134 N N . SER A 1 293 ? 7.459 -13.034 -22.163 1.00 68.69 293 SER A N 1
ATOM 2135 C CA . SER A 1 293 ? 7.736 -13.616 -20.848 1.00 68.69 293 SER A CA 1
ATOM 2136 C C . SER A 1 293 ? 9.169 -14.141 -20.803 1.00 68.69 293 SER A C 1
ATOM 2138 O O . SER A 1 293 ? 9.540 -14.968 -21.639 1.00 68.69 293 SER A O 1
ATOM 2140 N N . ILE A 1 294 ? 9.951 -13.716 -19.817 1.00 62.34 294 ILE A N 1
ATOM 2141 C CA . ILE A 1 294 ? 11.313 -14.209 -19.608 1.00 62.34 294 ILE A CA 1
ATOM 2142 C C . ILE A 1 294 ? 11.210 -15.452 -18.726 1.00 62.34 294 ILE A C 1
ATOM 2144 O O . ILE A 1 294 ? 11.347 -15.385 -17.517 1.00 62.34 294 ILE A O 1
ATOM 2148 N N . SER A 1 295 ? 10.902 -16.607 -19.321 1.00 57.31 295 SER A N 1
ATOM 2149 C CA . SER A 1 295 ? 10.751 -17.855 -18.554 1.00 57.31 295 SER A CA 1
ATOM 2150 C C . SER A 1 295 ? 12.069 -18.451 -18.050 1.00 57.31 295 SER A C 1
ATOM 2152 O O . SER A 1 295 ? 12.035 -19.454 -17.341 1.00 57.31 295 SER A O 1
ATOM 2154 N N . ASP A 1 296 ? 13.213 -17.871 -18.427 1.00 50.81 296 ASP A N 1
ATOM 2155 C CA . ASP A 1 296 ? 14.517 -18.541 -18.344 1.00 50.81 296 ASP A CA 1
ATOM 2156 C C . ASP A 1 296 ? 15.481 -17.913 -17.318 1.00 50.81 296 ASP A C 1
ATOM 2158 O O . ASP A 1 296 ? 16.582 -18.430 -17.130 1.00 50.81 296 ASP A O 1
ATOM 2162 N N . ALA A 1 297 ? 15.087 -16.835 -16.628 1.00 50.88 297 ALA A N 1
ATOM 2163 C CA . ALA A 1 297 ? 15.869 -16.224 -15.551 1.00 50.88 297 ALA A CA 1
ATOM 2164 C C . ALA A 1 297 ? 15.139 -16.377 -14.207 1.00 50.88 297 ALA A C 1
ATOM 2166 O O . ALA A 1 297 ? 13.924 -16.239 -14.125 1.00 50.88 297 ALA A O 1
ATOM 2167 N N . ASP A 1 298 ? 15.888 -16.725 -13.165 1.00 53.69 298 ASP A N 1
ATOM 2168 C CA . ASP A 1 298 ? 15.397 -17.049 -11.827 1.00 53.69 298 ASP A CA 1
ATOM 2169 C C . ASP A 1 298 ? 14.327 -16.075 -11.276 1.00 53.69 298 ASP A C 1
ATOM 2171 O O . ASP A 1 298 ? 14.523 -14.866 -11.256 1.00 53.69 298 ASP A O 1
ATOM 2175 N N . SER A 1 299 ? 13.241 -16.648 -10.731 1.00 57.28 299 SER A N 1
ATOM 2176 C CA . SER A 1 299 ? 12.209 -16.043 -9.856 1.00 57.28 299 SER A CA 1
ATOM 2177 C C . SER A 1 299 ? 11.460 -14.790 -10.361 1.00 57.28 299 SER A C 1
ATOM 2179 O O . SER A 1 299 ? 11.622 -13.691 -9.837 1.00 57.28 299 SER A O 1
ATOM 2181 N N . ASP A 1 300 ? 10.474 -14.995 -11.243 1.00 68.00 300 ASP A N 1
ATOM 2182 C CA . ASP A 1 300 ? 9.434 -14.007 -11.603 1.00 68.00 300 ASP A CA 1
ATOM 2183 C C . ASP A 1 300 ? 8.389 -13.794 -10.485 1.00 68.00 300 ASP A C 1
ATOM 2185 O O . ASP A 1 300 ? 7.176 -14.004 -10.644 1.00 68.00 300 ASP A O 1
ATOM 2189 N N . VAL A 1 301 ? 8.851 -13.398 -9.302 1.00 81.31 301 VAL A N 1
ATOM 2190 C CA . VAL A 1 301 ? 7.989 -13.190 -8.139 1.00 81.31 301 VAL A CA 1
ATOM 2191 C C . VAL A 1 301 ? 7.476 -11.758 -8.121 1.00 81.31 301 VAL A C 1
ATOM 2193 O O . VAL A 1 301 ? 8.222 -10.823 -7.861 1.00 81.31 301 VAL A O 1
ATOM 2196 N N . LEU A 1 302 ? 6.163 -11.589 -8.290 1.00 87.06 302 LEU A N 1
ATOM 2197 C CA . LEU A 1 302 ? 5.478 -10.331 -7.978 1.00 87.06 302 LEU A CA 1
ATOM 2198 C C . LEU A 1 302 ? 5.462 -10.126 -6.458 1.00 87.06 302 LEU A C 1
ATOM 2200 O O . LEU A 1 302 ? 4.556 -10.587 -5.749 1.00 87.06 302 LEU A O 1
ATOM 2204 N N . ILE A 1 303 ? 6.473 -9.429 -5.947 1.00 90.56 303 ILE A N 1
ATOM 2205 C CA . ILE A 1 303 ? 6.660 -9.173 -4.516 1.00 90.56 303 ILE A CA 1
ATOM 2206 C C . ILE A 1 303 ? 5.459 -8.410 -3.932 1.00 90.56 303 ILE A C 1
ATOM 2208 O O . ILE A 1 303 ? 5.058 -8.641 -2.788 1.00 90.56 303 ILE A O 1
ATOM 2212 N N . SER A 1 304 ? 4.814 -7.552 -4.723 1.00 93.44 304 SER A N 1
ATOM 2213 C CA . SER A 1 304 ? 3.571 -6.866 -4.352 1.00 93.44 304 SER A CA 1
ATOM 2214 C C . SER A 1 304 ? 2.424 -7.839 -4.031 1.00 93.44 304 SER A C 1
ATOM 2216 O O . SER A 1 304 ? 1.674 -7.618 -3.077 1.00 93.44 304 SER A O 1
ATOM 2218 N N . VAL A 1 305 ? 2.306 -8.961 -4.751 1.00 93.12 305 VAL A N 1
ATOM 2219 C CA . VAL A 1 305 ? 1.301 -10.004 -4.477 1.00 93.12 305 VAL A CA 1
ATOM 2220 C C . VAL A 1 305 ? 1.637 -10.748 -3.186 1.00 93.12 305 VAL A C 1
ATOM 2222 O O . VAL A 1 305 ? 0.753 -10.956 -2.350 1.00 93.12 305 VAL A O 1
ATOM 2225 N N . VAL A 1 306 ? 2.914 -11.083 -2.974 1.00 94.94 306 VAL A N 1
ATOM 2226 C CA . VAL A 1 306 ? 3.395 -11.676 -1.715 1.00 94.94 306 VAL A CA 1
ATOM 2227 C C . VAL A 1 306 ? 3.066 -10.757 -0.536 1.00 94.94 306 VAL A C 1
ATOM 2229 O O . VAL A 1 306 ? 2.468 -11.199 0.449 1.00 94.94 306 VAL A O 1
ATOM 2232 N N . GLY A 1 307 ? 3.379 -9.465 -0.654 1.00 96.69 307 GLY A N 1
ATOM 2233 C CA . GLY A 1 307 ? 3.098 -8.464 0.370 1.00 96.69 307 GLY A CA 1
ATOM 2234 C C . GLY A 1 307 ? 1.602 -8.285 0.645 1.00 96.69 307 GLY A C 1
ATOM 2235 O O . GLY A 1 307 ? 1.193 -8.212 1.806 1.00 96.69 307 GLY A O 1
ATOM 2236 N N . LEU A 1 308 ? 0.769 -8.290 -0.402 1.00 97.25 308 LEU A N 1
ATOM 2237 C CA . LEU A 1 308 ? -0.688 -8.237 -0.284 1.00 97.25 308 LEU A CA 1
ATOM 2238 C C . LEU A 1 308 ? -1.230 -9.427 0.516 1.00 97.25 308 LEU A C 1
ATOM 2240 O O . LEU A 1 308 ? -1.968 -9.233 1.484 1.00 97.25 308 LEU A O 1
ATOM 2244 N N . VAL A 1 309 ? -0.865 -10.655 0.137 1.00 97.75 309 VAL A N 1
ATOM 2245 C CA . VAL A 1 309 ? -1.365 -11.871 0.796 1.00 97.75 309 VAL A CA 1
ATOM 2246 C C . VAL A 1 309 ? -0.842 -11.965 2.230 1.00 97.75 309 VAL A C 1
ATOM 2248 O O . VAL A 1 309 ? -1.625 -12.234 3.144 1.00 97.75 309 VAL A O 1
ATOM 2251 N N . ALA A 1 310 ? 0.440 -11.667 2.460 1.00 98.00 310 ALA A N 1
ATOM 2252 C CA . ALA A 1 310 ? 1.023 -11.644 3.799 1.00 98.00 310 ALA A CA 1
ATOM 2253 C C . ALA A 1 310 ? 0.303 -10.639 4.713 1.00 98.00 310 ALA A C 1
ATOM 2255 O O . ALA A 1 310 ? -0.113 -10.977 5.825 1.00 98.00 310 ALA A O 1
ATOM 2256 N N . GLY A 1 311 ? 0.086 -9.418 4.218 1.00 98.31 311 GLY A N 1
ATOM 2257 C CA . GLY A 1 311 ? -0.637 -8.377 4.937 1.00 98.31 311 GLY A CA 1
ATOM 2258 C C . GLY A 1 311 ? -2.103 -8.725 5.207 1.00 98.31 311 GLY A C 1
ATOM 2259 O O . GLY A 1 311 ? -2.605 -8.416 6.288 1.00 98.31 311 GLY A O 1
ATOM 2260 N N . LEU A 1 312 ? -2.782 -9.418 4.284 1.00 98.06 312 LEU A N 1
ATOM 2261 C CA . LEU A 1 312 ? -4.149 -9.913 4.482 1.00 98.06 312 LEU A CA 1
ATOM 2262 C C . LEU A 1 312 ? -4.211 -10.980 5.581 1.00 98.06 312 LEU A C 1
ATOM 2264 O O . LEU A 1 312 ? -5.050 -10.877 6.475 1.00 98.06 312 LEU A O 1
ATOM 2268 N N . VAL A 1 313 ? -3.326 -11.980 5.548 1.00 98.00 313 VAL A N 1
ATOM 2269 C CA . VAL A 1 313 ? -3.282 -13.061 6.549 1.00 98.00 313 VAL A CA 1
ATOM 2270 C C . VAL A 1 313 ? -3.001 -12.496 7.943 1.00 98.00 313 VAL A C 1
ATOM 2272 O O . VAL A 1 313 ? -3.758 -12.765 8.880 1.00 98.00 313 VAL A O 1
ATOM 2275 N N . ILE A 1 314 ? -1.969 -11.654 8.074 1.00 97.88 314 ILE A N 1
ATOM 2276 C CA . ILE A 1 314 ? -1.626 -10.989 9.341 1.00 97.88 314 ILE A CA 1
ATOM 2277 C C . ILE A 1 314 ? -2.763 -10.071 9.787 1.00 97.88 314 ILE A C 1
ATOM 2279 O O . ILE A 1 314 ? -3.171 -10.104 10.946 1.00 97.88 314 ILE A O 1
ATOM 2283 N N . GLY A 1 315 ? -3.319 -9.283 8.867 1.00 97.69 315 GLY A N 1
ATOM 2284 C CA . GLY A 1 315 ? -4.422 -8.373 9.143 1.00 97.69 315 GLY A CA 1
ATOM 2285 C C . GLY A 1 315 ? -5.648 -9.098 9.685 1.00 97.69 315 GLY A C 1
ATOM 2286 O O . GLY A 1 315 ? -6.208 -8.677 10.694 1.00 97.69 315 GLY A O 1
ATOM 2287 N N . VAL A 1 316 ? -6.049 -10.214 9.069 1.00 97.06 316 VAL A N 1
ATOM 2288 C CA . VAL A 1 316 ? -7.178 -11.035 9.535 1.00 97.06 316 VAL A CA 1
ATOM 2289 C C . VAL A 1 316 ? -6.882 -11.631 10.909 1.00 97.06 316 VAL A C 1
ATOM 2291 O O . VAL A 1 316 ? -7.753 -11.605 11.781 1.00 97.06 316 VAL A O 1
ATOM 2294 N N . PHE A 1 317 ? -5.662 -12.129 11.129 1.00 96.44 317 PHE A N 1
ATOM 2295 C CA . PHE A 1 317 ? -5.237 -12.655 12.426 1.00 96.44 317 PHE A CA 1
ATOM 2296 C C . PHE A 1 317 ? -5.325 -11.591 13.533 1.00 96.44 317 PHE A C 1
ATOM 2298 O O . PHE A 1 317 ? -5.949 -11.832 14.569 1.00 96.44 317 PHE A O 1
ATOM 2305 N N . LEU A 1 318 ? -4.788 -10.389 13.298 1.00 95.44 318 LEU A N 1
ATOM 2306 C CA . LEU A 1 318 ? -4.818 -9.286 14.263 1.00 95.44 318 LEU A CA 1
ATOM 2307 C C . LEU A 1 318 ? -6.226 -8.693 14.438 1.00 95.44 318 LEU A C 1
ATOM 2309 O O . LEU A 1 318 ? -6.591 -8.287 15.541 1.00 95.44 318 LEU A O 1
ATOM 2313 N N . ALA A 1 319 ? -7.050 -8.670 13.387 1.00 94.62 319 ALA A N 1
ATOM 2314 C CA . ALA A 1 319 ? -8.404 -8.113 13.427 1.00 94.62 319 ALA A CA 1
ATOM 2315 C C . ALA A 1 319 ? -9.366 -8.946 14.278 1.00 94.62 319 ALA A C 1
ATOM 2317 O O . ALA A 1 319 ? -10.296 -8.394 14.869 1.00 94.62 319 ALA A O 1
ATOM 2318 N N . ARG A 1 320 ? -9.124 -10.257 14.411 1.00 92.19 320 ARG A N 1
ATOM 2319 C CA . ARG A 1 320 ? -9.892 -11.127 15.319 1.00 92.19 320 ARG A CA 1
ATOM 2320 C C . ARG A 1 320 ? -9.822 -10.671 16.778 1.00 92.19 320 ARG A C 1
ATOM 2322 O O . ARG A 1 320 ? -10.751 -10.948 17.528 1.00 92.19 320 ARG A O 1
ATOM 2329 N N . GLN A 1 321 ? -8.772 -9.941 17.158 1.00 87.19 321 GLN A N 1
ATOM 2330 C CA . GLN A 1 321 ? -8.587 -9.435 18.519 1.00 87.19 321 GLN A CA 1
ATOM 2331 C C . GLN A 1 321 ? -9.441 -8.191 18.826 1.00 87.19 321 GLN A C 1
ATOM 2333 O O . GLN A 1 321 ? -9.698 -7.892 19.992 1.00 87.19 321 GLN A O 1
ATOM 2338 N N . ILE A 1 322 ? -9.931 -7.477 17.801 1.00 82.94 322 ILE A N 1
ATOM 2339 C CA . ILE A 1 322 ? -10.835 -6.332 17.987 1.00 82.94 322 ILE A CA 1
ATOM 2340 C C . ILE A 1 322 ? -12.195 -6.837 18.492 1.00 82.94 322 ILE A C 1
ATOM 2342 O O . ILE A 1 322 ? -12.810 -7.707 17.866 1.00 82.94 322 ILE A O 1
ATOM 2346 N N . GLY A 1 323 ? -12.675 -6.258 19.599 1.00 69.69 323 GLY A N 1
ATOM 2347 C CA . GLY A 1 323 ? -13.975 -6.556 20.215 1.00 69.69 323 GLY A CA 1
ATOM 2348 C C . GLY A 1 323 ? -13.947 -7.569 21.367 1.00 69.69 323 GLY A C 1
ATOM 2349 O O . GLY A 1 323 ? -14.928 -7.669 22.099 1.00 69.69 323 GLY A O 1
ATOM 2350 N N . LEU A 1 324 ? -12.828 -8.270 21.598 1.00 63.47 324 LEU A N 1
ATOM 2351 C CA . LEU A 1 324 ? -12.717 -9.243 22.698 1.00 63.47 324 LEU A CA 1
ATOM 2352 C C . LEU A 1 324 ? -12.649 -8.593 24.095 1.00 63.47 324 LEU A C 1
ATOM 2354 O O . LEU A 1 324 ? -12.888 -9.266 25.089 1.00 63.47 324 LEU A O 1
ATOM 2358 N N . GLY A 1 325 ? -12.338 -7.295 24.189 1.00 55.75 325 GLY A N 1
ATOM 2359 C CA . GLY A 1 325 ? -12.224 -6.574 25.465 1.00 55.75 325 GLY A CA 1
ATOM 2360 C C . GLY A 1 325 ? -13.508 -5.907 25.971 1.00 55.75 325 GLY A C 1
ATOM 2361 O O . GLY A 1 325 ? -13.528 -5.456 27.106 1.00 55.75 325 GLY A O 1
ATOM 2362 N N . TYR A 1 326 ? -14.570 -5.828 25.160 1.00 50.59 326 TYR A N 1
ATOM 2363 C CA . TYR A 1 326 ? -15.750 -5.000 25.473 1.00 50.59 326 TYR A CA 1
ATOM 2364 C C . TYR A 1 326 ? -16.935 -5.781 26.072 1.00 50.59 326 TYR A C 1
ATOM 2366 O O . TYR A 1 326 ? -17.955 -5.189 26.407 1.00 50.59 326 TYR A O 1
ATOM 2374 N N . SER A 1 327 ? -16.846 -7.112 26.186 1.00 47.78 327 SER A N 1
ATOM 2375 C CA . SER A 1 327 ? -18.021 -7.951 26.493 1.00 47.78 327 SER A CA 1
ATOM 2376 C C . SER A 1 327 ? -18.184 -8.378 27.958 1.00 47.78 327 SER A C 1
ATOM 2378 O O . SER A 1 327 ? -19.204 -8.991 28.257 1.00 47.78 327 SER A O 1
ATOM 2380 N N . ALA A 1 328 ? -17.252 -8.077 28.869 1.00 46.91 328 ALA A N 1
ATOM 2381 C CA . ALA A 1 328 ? -17.302 -8.645 30.224 1.00 46.91 328 ALA A CA 1
ATOM 2382 C C . ALA A 1 328 ? -17.962 -7.742 31.288 1.00 46.91 328 ALA A C 1
ATOM 2384 O O . ALA A 1 328 ? -18.810 -8.234 32.023 1.00 46.91 328 ALA A O 1
ATOM 2385 N N . ASP A 1 329 ? -17.671 -6.436 31.343 1.00 48.00 329 ASP A N 1
ATOM 2386 C CA . ASP A 1 329 ? -17.982 -5.670 32.569 1.00 48.00 329 ASP A CA 1
ATOM 2387 C C . ASP A 1 329 ? -19.221 -4.760 32.527 1.00 48.00 329 ASP A C 1
ATOM 2389 O O . ASP A 1 329 ? -19.746 -4.393 33.575 1.00 48.00 329 ASP A O 1
ATOM 2393 N N . CYS A 1 330 ? -19.783 -4.434 31.358 1.00 47.59 330 CYS A N 1
ATOM 2394 C CA . CYS A 1 330 ? -20.953 -3.538 31.300 1.00 47.59 330 CYS A CA 1
ATOM 2395 C C . CYS A 1 330 ? -22.322 -4.241 31.389 1.00 47.59 330 CYS A C 1
ATOM 2397 O O . CYS A 1 330 ? -23.345 -3.564 31.322 1.00 47.59 330 CYS A O 1
ATOM 2399 N N . ARG A 1 331 ? -22.385 -5.573 31.550 1.00 48.78 331 ARG A N 1
ATOM 2400 C CA . ARG A 1 331 ? -23.662 -6.298 31.754 1.00 48.78 331 ARG A CA 1
ATOM 2401 C C . ARG A 1 331 ? -24.021 -6.567 33.218 1.00 48.78 331 ARG A C 1
ATOM 2403 O O . ARG A 1 331 ? -25.068 -7.155 33.460 1.00 48.78 331 ARG A O 1
ATOM 2410 N N . HIS A 1 332 ? -23.218 -6.118 34.185 1.00 48.22 332 HIS A N 1
ATOM 2411 C CA . HIS A 1 332 ? -23.534 -6.283 35.613 1.00 48.22 332 HIS A CA 1
ATOM 2412 C C . HIS A 1 332 ? -24.077 -5.036 36.315 1.00 48.22 332 HIS A C 1
ATOM 2414 O O . HIS A 1 332 ? -24.317 -5.064 37.517 1.00 48.22 332 HIS A O 1
ATOM 2420 N N . SER A 1 333 ? -24.389 -3.974 35.577 1.00 49.81 333 SER A N 1
ATOM 2421 C CA . SER A 1 333 ? -25.296 -2.940 36.080 1.00 49.81 333 SER A CA 1
ATOM 2422 C C . SER A 1 333 ? -26.730 -3.329 35.723 1.00 49.81 333 SER A C 1
ATOM 2424 O O . SER A 1 333 ? -27.301 -2.786 34.780 1.00 49.81 333 SER A O 1
ATOM 2426 N N . GLU A 1 334 ? -27.296 -4.312 36.431 1.00 52.56 334 GLU A N 1
ATOM 2427 C CA . GLU A 1 334 ? -28.743 -4.544 36.407 1.00 52.56 334 GLU A CA 1
ATOM 2428 C C . GLU A 1 334 ? -29.465 -3.231 36.762 1.00 52.56 334 GLU A C 1
ATOM 2430 O O . GLU A 1 334 ? -29.254 -2.681 37.849 1.00 52.56 334 GLU A O 1
ATOM 2435 N N . PRO A 1 335 ? -30.321 -2.696 35.878 1.00 61.22 335 PRO A N 1
ATOM 2436 C CA . PRO A 1 335 ? -31.194 -1.597 36.229 1.00 61.22 335 PRO A CA 1
ATOM 2437 C C . PRO A 1 335 ? -32.373 -2.165 37.022 1.00 61.22 335 PRO A C 1
ATOM 2439 O O . PRO A 1 335 ? -33.357 -2.618 36.447 1.00 61.22 335 PRO A O 1
ATOM 2442 N N . GLY A 1 336 ? -32.280 -2.114 38.351 1.00 60.44 336 GLY A N 1
ATOM 2443 C CA . GLY A 1 336 ? -33.462 -2.164 39.208 1.00 60.44 336 GLY A CA 1
ATOM 2444 C C . GLY A 1 336 ? -33.453 -3.225 40.298 1.00 60.44 336 GLY A C 1
ATOM 2445 O O . GLY A 1 336 ? -34.201 -4.193 40.229 1.00 60.44 336 GLY A O 1
ATOM 2446 N N . GLN A 1 337 ? -32.773 -2.935 41.405 1.00 52.28 337 GLN A N 1
ATOM 2447 C CA . GLN A 1 337 ? -33.458 -3.099 42.684 1.00 52.28 337 GLN A CA 1
ATOM 2448 C C . GLN A 1 337 ? -33.943 -1.719 43.138 1.00 52.28 337 GLN A C 1
ATOM 2450 O O . GLN A 1 337 ? -33.117 -0.861 43.461 1.00 52.28 337 GLN A O 1
ATOM 2455 N N . PRO A 1 338 ? -35.262 -1.452 43.138 1.00 60.19 338 PRO A N 1
ATOM 2456 C CA . PRO A 1 338 ? -35.786 -0.295 43.839 1.00 60.19 338 PRO A CA 1
ATOM 2457 C C . PRO A 1 338 ? -35.459 -0.479 45.321 1.00 60.19 338 PRO A C 1
ATOM 2459 O O . PRO A 1 338 ? -35.934 -1.415 45.961 1.00 60.19 338 PRO A O 1
ATOM 2462 N N . VAL A 1 339 ? -34.622 0.407 45.860 1.00 63.53 339 VAL A N 1
ATOM 2463 C CA . VAL A 1 339 ? -34.410 0.530 47.301 1.00 63.53 339 VAL A CA 1
ATOM 2464 C C . VAL A 1 339 ? -35.770 0.859 47.904 1.00 63.53 339 VAL A C 1
ATOM 2466 O O . VAL A 1 339 ? -36.282 1.970 47.753 1.00 63.53 339 VAL A O 1
ATOM 2469 N N . GLY A 1 340 ? -36.393 -0.152 48.509 1.00 61.62 340 GLY A N 1
ATOM 2470 C CA . GLY A 1 340 ? -37.639 0.001 49.235 1.00 61.62 340 GLY A CA 1
ATOM 2471 C C . GLY A 1 340 ? -37.480 1.118 50.258 1.00 61.62 340 GLY A C 1
ATOM 2472 O O . GLY A 1 340 ? -36.541 1.115 51.054 1.00 61.62 340 GLY A O 1
ATOM 2473 N N . LYS A 1 341 ? -38.392 2.091 50.216 1.00 58.97 341 LYS A N 1
ATOM 2474 C CA . LYS A 1 341 ? -38.560 3.068 51.288 1.00 58.97 341 LYS A CA 1
ATOM 2475 C C . LYS A 1 341 ? -38.887 2.293 52.564 1.00 58.97 341 LYS A C 1
ATOM 2477 O O . LYS A 1 341 ? -40.000 1.793 52.707 1.00 58.97 341 LYS A O 1
ATOM 2482 N N . ALA A 1 342 ? -37.911 2.167 53.459 1.00 57.91 342 ALA A N 1
ATOM 2483 C CA . ALA A 1 342 ? -38.161 1.751 54.828 1.00 57.91 342 ALA A CA 1
ATOM 2484 C C . ALA A 1 342 ? -39.126 2.766 55.454 1.00 57.91 342 ALA A C 1
ATOM 2486 O O . ALA A 1 342 ? -38.905 3.975 55.363 1.00 57.91 342 ALA A O 1
ATOM 2487 N N . GLY A 1 343 ? -40.229 2.247 55.989 1.00 58.62 343 GLY A N 1
ATOM 2488 C CA . GLY A 1 343 ? -41.369 3.013 56.463 1.00 58.62 343 GLY A CA 1
ATOM 2489 C C . GLY A 1 343 ? -40.988 4.097 57.464 1.00 58.62 343 GLY A C 1
ATOM 2490 O O . GLY A 1 343 ? -40.458 3.823 58.537 1.00 58.62 343 GLY A O 1
ATOM 2491 N N . GLN A 1 344 ? -41.328 5.331 57.110 1.00 52.38 344 GLN A N 1
ATOM 2492 C CA . GLN A 1 344 ? -41.959 6.230 58.061 1.00 52.38 344 GLN A CA 1
ATOM 2493 C C . GLN A 1 344 ? -43.412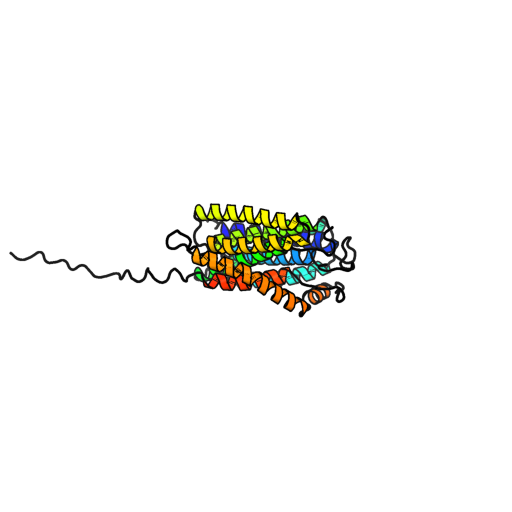 5.768 58.160 1.00 52.38 344 GLN A C 1
ATOM 2495 O O . GLN A 1 344 ? -44.078 5.716 57.129 1.00 52.38 344 GLN A O 1
ATOM 2500 N N . ASP A 1 345 ? -43.815 5.299 59.342 1.00 61.53 345 ASP A N 1
ATOM 2501 C CA . ASP A 1 345 ? -45.125 5.533 59.970 1.00 61.53 345 ASP A CA 1
ATOM 2502 C C . ASP A 1 345 ? -45.419 4.440 61.008 1.00 61.53 345 ASP A C 1
ATOM 2504 O O . ASP A 1 345 ? -45.899 3.357 60.683 1.00 61.53 345 ASP A O 1
ATOM 2508 N N . SER A 1 346 ? -45.177 4.756 62.280 1.00 55.69 346 SER A N 1
ATOM 2509 C CA . SER A 1 346 ? -46.067 4.345 63.370 1.00 55.69 346 SER A CA 1
ATOM 2510 C C . SER A 1 346 ? -45.808 5.216 64.598 1.00 55.69 346 SER A C 1
ATOM 2512 O O . SER A 1 346 ? -44.716 5.192 65.171 1.00 55.69 346 SER A O 1
ATOM 2514 N N . LEU A 1 347 ? -46.842 6.002 64.903 1.00 53.59 347 LEU A N 1
ATOM 2515 C CA . LEU A 1 347 ? -47.177 6.632 66.180 1.00 53.59 347 LEU A CA 1
ATOM 2516 C C . LEU A 1 347 ? -47.087 5.661 67.365 1.00 53.59 347 LEU A C 1
ATOM 2518 O O . LEU A 1 347 ? -47.344 4.454 67.148 1.00 53.59 347 LEU A O 1
#